P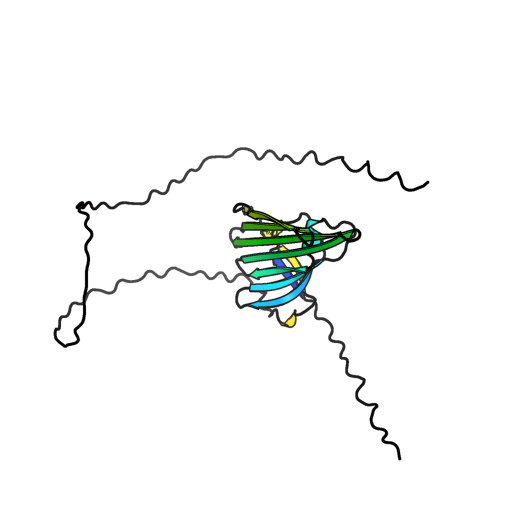rotein AF-A0A507BNP6-F1 (afdb_monomer_lite)

Structure (mmCIF, N/CA/C/O backbone):
data_AF-A0A507BNP6-F1
#
_entry.id   AF-A0A507BNP6-F1
#
loop_
_atom_site.group_PDB
_atom_site.id
_atom_site.type_symbol
_atom_site.label_atom_id
_atom_site.label_alt_id
_atom_site.label_comp_id
_atom_site.label_asym_id
_atom_site.label_entity_id
_atom_site.label_seq_id
_atom_site.pdbx_PDB_ins_code
_atom_site.Cartn_x
_atom_site.Cartn_y
_atom_site.Cartn_z
_atom_site.occupancy
_atom_site.B_iso_or_equiv
_atom_site.auth_seq_id
_atom_site.auth_comp_id
_atom_site.auth_asym_id
_atom_site.auth_atom_id
_atom_site.pdbx_PDB_model_num
ATOM 1 N N . MET A 1 1 ? 4.309 -62.901 -8.383 1.00 45.06 1 MET A N 1
ATOM 2 C CA . MET A 1 1 ? 3.545 -62.233 -7.307 1.00 45.06 1 MET A CA 1
ATOM 3 C C . MET A 1 1 ? 3.923 -60.763 -7.317 1.00 45.06 1 MET A C 1
ATOM 5 O O . MET A 1 1 ? 5.087 -60.466 -7.098 1.00 45.06 1 MET A O 1
ATOM 9 N N . THR A 1 2 ? 2.994 -59.866 -7.640 1.00 45.34 2 THR A N 1
ATOM 10 C CA . THR A 1 2 ? 3.239 -58.416 -7.754 1.00 45.34 2 THR A CA 1
ATOM 11 C C . THR A 1 2 ? 2.311 -57.663 -6.792 1.00 45.34 2 THR A C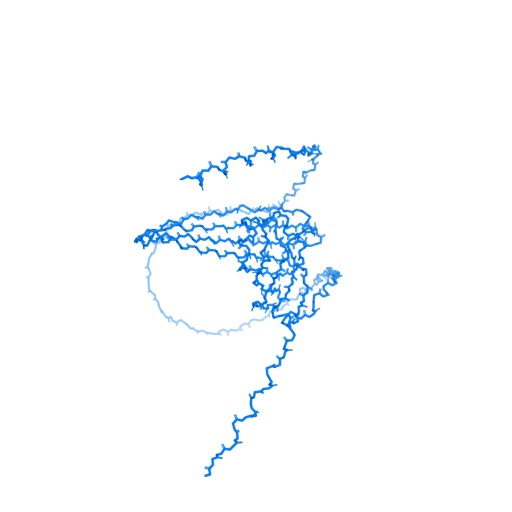 1
ATOM 13 O O . THR A 1 2 ? 1.102 -57.904 -6.824 1.00 45.34 2 THR A O 1
ATOM 16 N N . PRO A 1 3 ? 2.833 -56.795 -5.901 1.00 53.72 3 PRO A N 1
ATOM 17 C CA . PRO A 1 3 ? 2.020 -56.131 -4.885 1.00 53.72 3 PRO A CA 1
ATOM 18 C C . PRO A 1 3 ? 1.138 -55.039 -5.506 1.00 53.72 3 PRO A C 1
ATOM 20 O O . PRO A 1 3 ? 1.605 -54.149 -6.212 1.00 53.72 3 PRO A O 1
ATOM 23 N N . ARG A 1 4 ? -0.166 -55.117 -5.233 1.00 51.81 4 ARG A N 1
ATOM 24 C CA . ARG A 1 4 ? -1.236 -54.380 -5.929 1.00 51.81 4 ARG A CA 1
ATOM 25 C C . ARG A 1 4 ? -1.805 -53.243 -5.063 1.00 51.81 4 ARG A C 1
ATOM 27 O O . ARG A 1 4 ? -3.016 -53.122 -4.929 1.00 51.81 4 ARG A O 1
ATOM 34 N N . TRP A 1 5 ? -0.930 -52.476 -4.406 1.00 53.78 5 TRP A N 1
ATOM 35 C CA . TRP A 1 5 ? -1.274 -51.601 -3.262 1.00 53.78 5 TRP A CA 1
ATOM 36 C C . TRP A 1 5 ? -0.996 -50.095 -3.459 1.00 53.78 5 TRP A C 1
ATOM 38 O O . TRP A 1 5 ? -1.137 -49.313 -2.527 1.00 53.78 5 TRP A O 1
ATOM 48 N N . LEU A 1 6 ? -0.641 -49.659 -4.671 1.00 52.62 6 LEU A N 1
ATOM 49 C CA . LEU A 1 6 ? -0.167 -48.293 -4.960 1.00 52.62 6 LEU A CA 1
ATOM 50 C C . LEU A 1 6 ? -1.229 -47.363 -5.597 1.00 52.62 6 LEU A C 1
ATOM 52 O O . LEU A 1 6 ? -0.891 -46.471 -6.366 1.00 52.62 6 LEU A O 1
ATOM 56 N N . LEU A 1 7 ? -2.521 -47.578 -5.305 1.00 54.28 7 LEU A N 1
ATOM 57 C CA . LEU A 1 7 ? -3.650 -46.916 -5.994 1.00 54.28 7 LEU A CA 1
ATOM 58 C C . LEU A 1 7 ? -4.657 -46.182 -5.082 1.00 54.28 7 LEU A C 1
ATOM 60 O O . LEU A 1 7 ? -5.740 -45.830 -5.536 1.00 54.28 7 LEU A O 1
ATOM 64 N N . LEU A 1 8 ? -4.323 -45.938 -3.810 1.00 53.09 8 LEU A N 1
ATOM 65 C CA . LEU A 1 8 ? -5.267 -45.399 -2.810 1.00 53.09 8 LEU A CA 1
ATOM 66 C C . LEU A 1 8 ? -4.801 -44.109 -2.103 1.00 53.09 8 LEU A C 1
ATOM 68 O O . LEU A 1 8 ? -5.273 -43.797 -1.016 1.00 53.09 8 LEU A O 1
ATOM 72 N N . LEU A 1 9 ? -3.907 -43.336 -2.736 1.00 53.75 9 LEU A N 1
ATOM 73 C CA . LEU A 1 9 ? -3.433 -42.031 -2.235 1.00 53.75 9 LEU A CA 1
ATOM 74 C C . LEU A 1 9 ? -3.677 -40.849 -3.202 1.00 53.75 9 LEU A C 1
ATOM 76 O O . LEU A 1 9 ? -3.035 -39.808 -3.092 1.00 53.75 9 LEU A O 1
ATOM 80 N N . ALA A 1 10 ? -4.618 -40.987 -4.139 1.00 57.34 10 ALA A N 1
ATOM 81 C CA . ALA A 1 10 ? -5.016 -39.934 -5.076 1.00 57.34 10 ALA A CA 1
ATOM 82 C C . ALA A 1 10 ? -6.531 -39.682 -4.969 1.00 57.34 10 ALA A C 1
ATOM 84 O O . ALA A 1 10 ? -7.323 -40.377 -5.597 1.00 57.34 10 ALA A O 1
ATOM 85 N N . GLY A 1 11 ? -6.941 -38.717 -4.137 1.00 54.50 11 GLY A N 1
ATOM 86 C CA . GLY A 1 11 ? -8.372 -38.431 -3.933 1.00 54.50 11 GLY A CA 1
ATOM 87 C C . GLY A 1 11 ? -8.746 -37.378 -2.884 1.00 54.50 11 GLY A C 1
ATOM 88 O O . GLY A 1 11 ? -9.920 -37.056 -2.763 1.00 54.50 11 GLY A O 1
ATOM 89 N N . LEU A 1 12 ? -7.781 -36.821 -2.143 1.00 51.94 12 LEU A N 1
ATOM 90 C CA . LEU A 1 12 ? -8.013 -35.791 -1.116 1.00 51.94 12 LEU A CA 1
ATOM 91 C C . LEU A 1 12 ? -7.174 -34.525 -1.353 1.00 51.94 12 LEU A C 1
ATOM 93 O O . LEU A 1 12 ? -6.718 -33.867 -0.422 1.00 51.94 12 LEU A O 1
ATOM 97 N N . ALA A 1 13 ? -7.049 -34.130 -2.624 1.00 54.12 13 ALA A N 1
ATOM 98 C CA . ALA A 1 13 ? -6.878 -32.720 -2.964 1.00 54.12 13 ALA A CA 1
ATOM 99 C C . ALA A 1 13 ? -8.217 -32.017 -2.690 1.00 54.12 13 ALA A C 1
ATOM 101 O O . ALA A 1 13 ? -9.033 -31.820 -3.589 1.00 54.12 13 ALA A O 1
ATOM 102 N N . GLY A 1 14 ? -8.485 -31.744 -1.410 1.00 51.16 14 GLY A N 1
ATOM 103 C CA . GLY A 1 14 ? -9.692 -31.048 -0.995 1.00 51.16 14 GLY A CA 1
ATOM 104 C C . GLY A 1 14 ? -9.766 -29.698 -1.696 1.00 51.16 14 GLY A C 1
ATOM 105 O O . GLY A 1 14 ? -8.816 -28.918 -1.638 1.00 51.16 14 GLY A O 1
ATOM 106 N N . LEU A 1 15 ? -10.901 -29.425 -2.342 1.00 53.00 15 LEU A N 1
ATOM 107 C CA . LEU A 1 15 ? -11.260 -28.092 -2.810 1.00 53.00 15 LEU A CA 1
ATOM 108 C C . LEU A 1 15 ? -11.434 -27.195 -1.581 1.00 53.00 15 LEU A C 1
ATOM 110 O O . LEU A 1 15 ? -12.542 -27.005 -1.081 1.00 53.00 15 LEU A O 1
ATOM 114 N N . ALA A 1 16 ? -10.319 -26.664 -1.083 1.00 60.34 16 ALA A N 1
ATOM 115 C CA . ALA A 1 16 ? -10.318 -25.521 -0.197 1.00 60.34 16 ALA A CA 1
ATOM 116 C C . ALA A 1 16 ? -10.921 -24.363 -0.995 1.00 60.34 16 ALA A C 1
ATOM 118 O O . ALA A 1 16 ? -10.232 -23.699 -1.769 1.00 60.34 16 ALA A O 1
ATOM 119 N N . LEU A 1 17 ? -12.237 -24.182 -0.856 1.00 64.44 17 LEU A N 1
ATOM 120 C CA . LEU A 1 17 ? -12.937 -22.998 -1.327 1.00 64.44 17 LEU A CA 1
ATOM 121 C C . LEU A 1 17 ? -12.205 -21.806 -0.719 1.00 64.44 17 LEU A C 1
ATOM 123 O O . LEU A 1 17 ? -12.264 -21.611 0.496 1.00 64.44 17 LEU A O 1
ATOM 127 N N . ALA A 1 18 ? -11.467 -21.068 -1.550 1.00 68.06 18 ALA A N 1
ATOM 128 C CA . ALA A 1 18 ? -10.733 -19.894 -1.113 1.00 68.06 18 ALA A CA 1
ATOM 129 C C . ALA A 1 18 ? -11.750 -18.917 -0.521 1.00 68.06 18 ALA A C 1
ATOM 131 O O . ALA A 1 18 ? -12.568 -18.350 -1.247 1.00 68.06 18 ALA A O 1
ATOM 132 N N . GLN A 1 19 ? -11.756 -18.798 0.808 1.00 81.19 19 GLN A N 1
ATOM 133 C CA . GLN A 1 19 ? -12.704 -17.948 1.511 1.00 81.19 19 GLN A CA 1
ATOM 134 C C . GLN A 1 19 ? -12.338 -16.501 1.214 1.00 81.19 19 GLN A C 1
ATOM 136 O O . GLN A 1 19 ? -11.410 -15.948 1.803 1.00 81.19 19 GLN A O 1
ATOM 141 N N . THR A 1 20 ? -13.053 -15.898 0.270 1.00 89.69 20 THR A N 1
ATOM 142 C CA . THR A 1 20 ? -12.914 -14.480 -0.021 1.00 89.69 20 THR A CA 1
ATOM 143 C C . THR A 1 20 ? -13.638 -13.673 1.050 1.00 89.69 20 THR A C 1
ATOM 145 O O . THR A 1 20 ? -14.789 -13.947 1.392 1.00 89.69 20 THR A O 1
ATOM 148 N N . LYS A 1 21 ? -12.958 -12.666 1.600 1.00 93.56 21 LYS A N 1
ATOM 149 C CA . LYS A 1 21 ? -13.513 -11.759 2.614 1.00 93.56 21 LYS A CA 1
ATOM 150 C C . LYS A 1 21 ? -13.314 -10.328 2.143 1.00 93.56 21 LYS A C 1
ATOM 152 O O . LYS A 1 21 ? -12.182 -9.906 1.923 1.00 93.56 21 LYS A O 1
ATOM 157 N N . VAL A 1 22 ? -14.400 -9.577 1.982 1.00 94.62 22 VAL A N 1
ATOM 158 C CA . VAL A 1 22 ? -14.307 -8.142 1.689 1.00 94.62 22 VAL A CA 1
ATOM 159 C C . VAL A 1 22 ? -14.057 -7.400 2.999 1.00 94.62 22 VAL A C 1
ATOM 161 O O . VAL A 1 22 ? -14.781 -7.597 3.973 1.00 94.62 22 VAL A O 1
ATOM 164 N N . VAL A 1 23 ? -13.021 -6.566 3.026 1.00 94.38 23 VAL A N 1
ATOM 165 C CA . VAL A 1 23 ? -12.644 -5.733 4.174 1.00 94.38 23 VAL A CA 1
ATOM 166 C C . VAL A 1 23 ? -12.518 -4.292 3.694 1.00 94.38 23 VAL A C 1
ATOM 168 O O . VAL A 1 23 ? -11.953 -4.037 2.635 1.00 94.38 23 VAL A O 1
ATOM 171 N N . THR A 1 24 ? -13.029 -3.336 4.464 1.00 94.88 24 THR A N 1
ATOM 172 C CA . THR A 1 24 ? -12.851 -1.909 4.167 1.00 94.88 24 THR A CA 1
ATOM 173 C C . THR A 1 24 ? -11.603 -1.399 4.876 1.00 94.88 24 THR A C 1
ATOM 175 O O . THR A 1 24 ? -11.540 -1.421 6.105 1.00 94.88 24 THR A O 1
ATOM 178 N N . VAL A 1 25 ? -10.632 -0.907 4.111 1.00 94.94 25 VAL A N 1
ATOM 179 C CA . VAL A 1 25 ? -9.392 -0.302 4.623 1.00 94.94 25 VAL A CA 1
ATOM 180 C C . VAL A 1 25 ? -9.318 1.169 4.221 1.00 94.94 25 VAL A C 1
ATOM 182 O O . VAL A 1 25 ? -9.976 1.594 3.272 1.00 94.94 25 VAL A O 1
ATOM 185 N N . LEU A 1 26 ? -8.527 1.965 4.941 1.00 94.25 26 LEU A N 1
ATOM 186 C CA . LEU A 1 26 ? -8.191 3.323 4.511 1.00 94.25 26 LEU A CA 1
ATOM 187 C C . LEU A 1 26 ? -6.974 3.258 3.585 1.00 94.25 26 LEU A C 1
ATOM 189 O O . LEU A 1 26 ? -5.936 2.733 3.982 1.00 94.25 26 LEU A O 1
ATOM 193 N N . VAL A 1 27 ? -7.092 3.814 2.381 1.00 93.31 27 VAL A N 1
ATOM 194 C CA . VAL A 1 27 ? -5.997 3.943 1.412 1.00 93.31 27 VAL A CA 1
ATOM 195 C C . VAL A 1 27 ? -5.787 5.435 1.128 1.00 93.31 27 VAL A C 1
ATOM 197 O O . VAL A 1 27 ? -6.719 6.080 0.648 1.00 93.31 27 VAL A O 1
ATOM 200 N N . PRO A 1 28 ? -4.614 6.021 1.439 1.00 91.00 28 PRO A N 1
ATOM 201 C CA . PRO A 1 28 ? -4.348 7.436 1.192 1.00 91.00 28 PRO A CA 1
ATOM 202 C C . PRO A 1 28 ? -4.517 7.798 -0.295 1.00 91.00 28 PRO A C 1
ATOM 204 O O . PRO A 1 28 ? -4.362 6.926 -1.153 1.00 91.00 28 PRO A O 1
ATOM 207 N N . PRO A 1 29 ? -4.793 9.072 -0.628 1.00 86.44 29 PRO A N 1
ATOM 208 C CA . PRO A 1 29 ? -5.136 9.527 -1.971 1.00 86.44 29 PRO A CA 1
ATOM 209 C C . PRO A 1 29 ? -3.862 9.702 -2.805 1.00 86.44 29 PRO A C 1
ATOM 211 O O . PRO A 1 29 ? -3.464 10.806 -3.161 1.00 86.44 29 PRO A O 1
ATOM 214 N N . ILE A 1 30 ? -3.184 8.584 -3.047 1.00 82.75 30 ILE A N 1
ATOM 215 C CA . ILE A 1 30 ? -1.979 8.491 -3.873 1.00 82.75 30 ILE A CA 1
ATOM 216 C C . ILE A 1 30 ? -2.319 8.385 -5.362 1.00 82.75 30 ILE A C 1
ATOM 218 O O . ILE A 1 30 ? -1.504 8.768 -6.193 1.00 82.75 30 ILE A O 1
ATOM 222 N N . ALA A 1 31 ? -3.523 7.909 -5.688 1.00 80.25 31 ALA A N 1
ATOM 223 C CA . ALA A 1 31 ? -4.071 7.875 -7.035 1.00 80.25 31 ALA A CA 1
ATOM 224 C C . ALA A 1 31 ? -5.547 8.282 -7.036 1.00 80.25 31 ALA A C 1
ATOM 226 O O . ALA A 1 31 ? -6.310 7.895 -6.144 1.00 80.25 31 ALA A O 1
ATOM 227 N N . ASP A 1 32 ? -5.952 8.996 -8.082 1.00 79.31 32 ASP A N 1
ATOM 228 C CA . ASP A 1 32 ? -7.358 9.239 -8.382 1.00 79.31 32 ASP A CA 1
ATOM 229 C C . ASP A 1 32 ? -8.067 7.928 -8.773 1.00 79.31 32 ASP A C 1
ATOM 231 O O . ASP A 1 32 ? -7.460 7.000 -9.311 1.00 79.31 32 ASP A O 1
ATOM 235 N N . ASN A 1 33 ? -9.376 7.852 -8.514 1.00 83.31 33 ASN A N 1
ATOM 236 C CA . ASN A 1 33 ? -10.258 6.741 -8.915 1.00 83.31 33 ASN A CA 1
ATOM 237 C C . ASN A 1 33 ? -9.897 5.351 -8.344 1.00 83.31 33 ASN A C 1
ATOM 239 O O . ASN A 1 33 ? -10.385 4.330 -8.831 1.00 83.31 33 ASN A O 1
ATOM 243 N N . ILE A 1 34 ? -9.101 5.281 -7.270 1.00 85.44 34 ILE A N 1
ATOM 244 C CA . ILE A 1 34 ? -8.748 4.013 -6.604 1.00 85.44 34 ILE A CA 1
ATOM 245 C C . ILE A 1 34 ? -9.975 3.214 -6.124 1.00 85.44 34 ILE A C 1
ATOM 247 O O . ILE A 1 34 ? -9.957 1.987 -6.132 1.00 85.44 34 ILE A O 1
ATOM 251 N N . SER A 1 35 ? -11.067 3.902 -5.780 1.00 85.00 35 SER A N 1
ATOM 252 C CA . SER A 1 35 ? -12.358 3.319 -5.392 1.00 85.00 35 SER A CA 1
ATOM 253 C C . SER A 1 35 ? -13.115 2.624 -6.530 1.00 85.00 35 SER A C 1
ATOM 255 O O . SER A 1 35 ? -14.058 1.886 -6.259 1.00 85.00 35 SER A O 1
ATOM 257 N N . GLU A 1 36 ? -12.749 2.876 -7.790 1.00 87.75 36 GLU A N 1
ATOM 258 C CA . GLU A 1 36 ? -13.377 2.257 -8.967 1.00 87.75 36 GLU A CA 1
ATOM 259 C C . GLU A 1 36 ? -12.689 0.946 -9.378 1.00 87.75 36 GLU A C 1
ATOM 261 O O . GLU A 1 36 ? -13.245 0.167 -10.154 1.00 87.75 36 GLU A O 1
ATOM 266 N N . GLN A 1 37 ? -11.481 0.684 -8.868 1.00 89.62 37 GLN A N 1
ATOM 267 C CA . GLN A 1 37 ? -10.719 -0.520 -9.189 1.00 89.62 37 GLN A CA 1
ATOM 268 C C . GLN A 1 37 ? -11.043 -1.666 -8.227 1.00 89.62 37 GLN A C 1
ATOM 270 O O . GLN A 1 37 ? -11.213 -1.475 -7.024 1.00 89.62 37 GLN A O 1
ATOM 275 N N . GLN A 1 38 ? -11.050 -2.895 -8.748 1.00 91.81 38 GLN A N 1
ATOM 276 C CA . GLN A 1 38 ? -11.061 -4.087 -7.902 1.00 91.81 38 GLN A CA 1
ATOM 277 C C . GLN A 1 38 ? -9.654 -4.338 -7.355 1.00 91.81 38 GLN A C 1
ATOM 279 O O . GLN A 1 38 ? -8.751 -4.755 -8.087 1.00 91.81 38 GLN A O 1
ATOM 284 N N . ILE A 1 39 ? -9.491 -4.081 -6.058 1.00 94.44 39 ILE A N 1
ATOM 285 C CA . ILE A 1 39 ? -8.273 -4.379 -5.309 1.00 94.44 39 ILE A CA 1
ATOM 286 C C . ILE A 1 39 ? -8.454 -5.722 -4.601 1.00 94.44 39 ILE A C 1
ATOM 288 O O . ILE A 1 39 ? -9.371 -5.911 -3.794 1.00 94.44 39 ILE A O 1
ATOM 292 N N . PHE A 1 40 ? -7.553 -6.648 -4.892 1.00 95.69 40 PHE A N 1
ATOM 293 C CA . PHE A 1 40 ? -7.382 -7.896 -4.168 1.00 95.69 40 PHE A CA 1
ATOM 294 C C . PHE A 1 40 ? -6.276 -7.741 -3.122 1.00 95.69 40 PHE A C 1
ATOM 296 O O . PHE A 1 40 ? -5.411 -6.872 -3.220 1.00 95.69 40 PHE A O 1
ATOM 303 N N . ALA A 1 41 ? -6.302 -8.584 -2.097 1.00 96.94 41 ALA A N 1
ATOM 304 C CA . ALA A 1 41 ? -5.276 -8.589 -1.067 1.00 96.94 41 ALA A CA 1
ATOM 305 C C . ALA A 1 41 ? -4.986 -10.002 -0.562 1.00 96.94 41 ALA A C 1
ATOM 307 O O . ALA A 1 41 ? -5.874 -10.850 -0.474 1.00 96.94 41 ALA A O 1
ATOM 308 N N . SER A 1 42 ? -3.746 -10.230 -0.149 1.00 96.62 42 SER A N 1
ATOM 309 C CA . SER A 1 42 ? -3.347 -11.397 0.638 1.00 96.62 42 SER A CA 1
ATOM 310 C C . SER A 1 42 ? -2.803 -10.942 1.989 1.00 96.62 42 SER A C 1
ATOM 312 O O . SER A 1 42 ? -2.125 -9.921 2.078 1.00 96.62 42 SER A O 1
ATOM 314 N N . VAL A 1 43 ? -3.130 -11.661 3.061 1.00 96.75 43 VAL A N 1
ATOM 315 C CA . VAL A 1 43 ? -2.716 -11.292 4.424 1.00 96.75 43 VAL A CA 1
ATOM 316 C C . VAL A 1 43 ? -1.333 -11.868 4.697 1.00 96.75 43 VAL A C 1
ATOM 318 O O . VAL A 1 43 ? -1.187 -13.060 4.984 1.00 96.75 43 VAL A O 1
ATOM 321 N N . ALA A 1 44 ? -0.314 -11.014 4.623 1.00 96.56 44 ALA A N 1
ATOM 322 C CA . ALA A 1 44 ? 1.061 -11.389 4.925 1.00 96.56 44 ALA A CA 1
ATOM 323 C C . ALA A 1 44 ? 1.252 -11.605 6.432 1.00 96.56 44 ALA A C 1
ATOM 325 O O . ALA A 1 44 ? 1.788 -12.632 6.861 1.00 96.56 44 ALA A O 1
ATOM 326 N N . ASN A 1 45 ? 0.773 -10.660 7.248 1.00 96.12 45 ASN A N 1
ATOM 327 C CA . ASN A 1 45 ? 1.007 -10.659 8.688 1.00 96.12 45 ASN A CA 1
ATOM 328 C C . ASN A 1 45 ? -0.161 -10.034 9.468 1.00 96.12 45 ASN A C 1
ATOM 330 O O . ASN A 1 45 ? -0.873 -9.171 8.960 1.00 96.12 45 ASN A O 1
ATOM 334 N N . VAL A 1 46 ? -0.333 -10.447 10.723 1.00 95.50 46 VAL A N 1
ATOM 335 C CA . VAL A 1 46 ? -1.345 -9.911 11.644 1.00 95.50 46 VAL A CA 1
ATOM 336 C C . VAL A 1 46 ? -0.651 -9.591 12.963 1.00 95.50 46 VAL A C 1
ATOM 338 O O . VAL A 1 46 ? -0.049 -10.464 13.586 1.00 95.50 46 VAL A O 1
ATOM 341 N N . LYS A 1 47 ? -0.705 -8.323 13.368 1.00 94.38 47 LYS A N 1
ATOM 342 C CA . LYS A 1 47 ? -0.170 -7.785 14.626 1.00 94.38 47 LYS A CA 1
ATOM 343 C C . LYS A 1 47 ? -1.362 -7.320 15.483 1.00 94.38 47 LYS A C 1
ATOM 345 O O . LYS A 1 47 ? -2.413 -7.036 14.910 1.00 94.38 47 LYS A O 1
ATOM 350 N N . PRO A 1 48 ? -1.225 -7.192 16.817 1.00 91.88 48 PRO A N 1
ATOM 351 C CA . PRO A 1 48 ? -2.336 -6.796 17.691 1.00 91.88 48 PRO A CA 1
ATOM 352 C C . PRO A 1 48 ? -3.048 -5.504 17.258 1.00 91.88 48 PRO A C 1
ATOM 354 O O . PRO A 1 48 ? -4.270 -5.439 17.301 1.00 91.88 48 PRO A O 1
ATOM 357 N N . ASP A 1 49 ? -2.283 -4.520 16.773 1.00 94.06 49 ASP A N 1
ATOM 358 C CA . ASP A 1 49 ? -2.789 -3.188 16.417 1.00 94.06 49 ASP A CA 1
ATOM 359 C C . ASP A 1 49 ? -2.806 -2.909 14.899 1.00 94.06 49 ASP A C 1
ATOM 361 O O . ASP A 1 49 ? -3.139 -1.798 14.484 1.00 94.06 49 ASP A O 1
ATOM 365 N N . ALA A 1 50 ? -2.406 -3.869 14.051 1.00 95.56 50 ALA A N 1
ATOM 366 C CA . ALA A 1 50 ? -2.339 -3.673 12.598 1.00 95.56 50 ALA A CA 1
ATOM 367 C C . ALA A 1 50 ? -2.324 -4.987 11.798 1.00 95.56 50 ALA A C 1
ATOM 369 O O . ALA A 1 50 ? -1.651 -5.948 12.164 1.00 95.56 50 ALA A O 1
ATOM 370 N N . THR A 1 51 ? -2.981 -5.002 10.639 1.00 96.69 51 THR A N 1
ATOM 371 C CA . THR A 1 51 ? -2.880 -6.089 9.647 1.00 96.69 51 THR A CA 1
ATOM 372 C C . THR A 1 51 ? -2.043 -5.642 8.454 1.00 96.69 51 THR A C 1
ATOM 374 O O . THR A 1 51 ? -2.154 -4.505 8.001 1.00 96.69 51 THR A O 1
ATOM 377 N N . GLU A 1 52 ? -1.201 -6.537 7.951 1.00 97.56 52 GLU A N 1
ATOM 378 C CA . GLU A 1 52 ? -0.292 -6.317 6.830 1.00 97.56 52 GLU A CA 1
ATOM 379 C C . GLU A 1 52 ? -0.782 -7.113 5.616 1.00 97.56 52 GLU A C 1
ATOM 381 O O . GLU A 1 52 ? -0.817 -8.348 5.626 1.00 97.56 52 GLU A O 1
ATOM 386 N N . TYR A 1 53 ? -1.184 -6.386 4.579 1.00 97.62 53 TYR A N 1
ATOM 387 C CA . TYR A 1 53 ? -1.735 -6.901 3.334 1.00 97.62 53 TYR A CA 1
ATOM 388 C C . TYR A 1 53 ? -0.730 -6.699 2.199 1.00 97.62 53 TYR A C 1
ATOM 390 O O . TYR A 1 53 ? -0.192 -5.606 2.060 1.00 97.62 53 TYR A O 1
ATOM 398 N N . VAL A 1 54 ? -0.530 -7.698 1.343 1.00 97.31 54 VAL A N 1
ATOM 399 C CA . VAL A 1 54 ? 0.079 -7.499 0.018 1.00 97.31 54 VAL A CA 1
ATOM 400 C C . VAL A 1 54 ? -1.055 -7.322 -0.981 1.00 97.31 54 VAL A C 1
ATOM 402 O O . VAL A 1 54 ? -1.915 -8.200 -1.103 1.00 97.31 54 VAL A O 1
ATOM 405 N N . LEU A 1 55 ? -1.076 -6.169 -1.643 1.00 96.19 55 LEU A N 1
ATOM 406 C CA . LEU A 1 55 ? -2.111 -5.773 -2.590 1.00 96.19 55 LEU A CA 1
ATOM 407 C C . LEU A 1 55 ? -1.855 -6.385 -3.971 1.00 96.19 55 LEU A C 1
ATOM 409 O O . LEU A 1 55 ? -0.718 -6.487 -4.422 1.00 96.19 55 LEU A O 1
ATOM 413 N N . ASP A 1 56 ? -2.927 -6.731 -4.670 1.00 95.00 56 ASP A N 1
ATOM 414 C CA . ASP A 1 56 ? -2.926 -7.049 -6.097 1.00 95.00 56 ASP A CA 1
ATOM 415 C C . ASP A 1 56 ? -4.094 -6.306 -6.756 1.00 95.00 56 ASP A C 1
ATOM 417 O O . ASP A 1 56 ? -5.129 -6.074 -6.131 1.00 95.00 56 ASP A O 1
ATOM 421 N N . ILE A 1 57 ? -3.933 -5.868 -8.000 1.00 92.00 57 ILE A N 1
ATOM 422 C CA . ILE A 1 57 ? -4.902 -4.993 -8.666 1.00 92.00 57 ILE A CA 1
ATOM 423 C C . ILE A 1 57 ? -5.317 -5.630 -9.981 1.00 92.00 57 ILE A C 1
ATOM 425 O O . ILE A 1 57 ? -4.483 -5.959 -10.828 1.00 92.00 57 ILE A O 1
ATOM 429 N N . ALA A 1 58 ? -6.632 -5.783 -10.159 1.00 89.19 58 ALA A N 1
ATOM 430 C CA . ALA A 1 58 ? -7.211 -6.333 -11.373 1.00 89.19 58 ALA A CA 1
ATOM 431 C C . ALA A 1 58 ? -6.686 -5.579 -12.604 1.00 89.19 58 ALA A C 1
ATOM 433 O O . ALA A 1 58 ? -6.885 -4.373 -12.724 1.00 89.19 58 ALA A O 1
ATOM 434 N N . LYS A 1 59 ? -6.036 -6.279 -13.542 1.00 79.50 59 LYS A N 1
ATOM 435 C CA . LYS A 1 59 ? -5.517 -5.665 -14.775 1.00 79.50 59 LYS A CA 1
ATOM 436 C C . LYS A 1 59 ? -6.665 -5.184 -15.667 1.00 79.50 59 LYS A C 1
ATOM 438 O O . LYS A 1 59 ? -7.160 -5.935 -16.505 1.00 79.50 59 LYS A O 1
ATOM 443 N N . THR A 1 60 ? -7.060 -3.925 -15.512 1.00 79.62 60 THR A N 1
ATOM 444 C CA . THR A 1 60 ? -7.933 -3.213 -16.451 1.00 79.62 60 THR A CA 1
ATOM 445 C C . THR A 1 60 ? -7.087 -2.456 -17.482 1.00 79.62 60 THR A C 1
ATOM 447 O O . THR A 1 60 ? -5.924 -2.128 -17.239 1.00 79.62 60 THR A O 1
ATOM 450 N N . ALA A 1 61 ? -7.648 -2.196 -18.666 1.00 71.25 61 ALA A N 1
ATOM 451 C CA . ALA A 1 61 ? -6.903 -1.598 -19.782 1.00 71.25 61 ALA A CA 1
ATOM 452 C C . ALA A 1 61 ? -6.469 -0.135 -19.544 1.00 71.25 61 ALA A C 1
ATOM 454 O O . ALA A 1 61 ? -5.566 0.341 -20.225 1.00 71.25 61 ALA A O 1
ATOM 455 N N . ASN A 1 62 ? -7.096 0.556 -18.583 1.00 78.50 62 ASN A N 1
ATOM 456 C CA . ASN A 1 62 ? -6.943 1.993 -18.329 1.00 78.50 62 ASN A CA 1
ATOM 457 C C . ASN A 1 62 ? -6.480 2.292 -16.889 1.00 78.50 62 ASN A C 1
ATOM 459 O O . ASN A 1 62 ? -6.885 3.291 -16.299 1.00 78.50 62 ASN A O 1
ATOM 463 N N . ILE A 1 63 ? -5.661 1.418 -16.299 1.00 80.00 63 ILE A N 1
ATOM 464 C CA . ILE A 1 63 ? -5.050 1.677 -14.990 1.00 80.00 63 ILE A CA 1
ATOM 465 C C . ILE A 1 63 ? -3.952 2.739 -15.111 1.00 80.00 63 ILE A C 1
ATOM 467 O O . ILE A 1 63 ? -3.050 2.634 -15.946 1.00 80.00 63 ILE A O 1
ATOM 471 N N . ASP A 1 64 ? -4.020 3.745 -14.237 1.00 84.50 64 ASP A N 1
ATOM 472 C CA . ASP A 1 64 ? -2.970 4.749 -14.090 1.00 84.50 64 ASP A CA 1
ATOM 473 C C . ASP A 1 64 ? -1.615 4.109 -13.712 1.00 84.50 64 ASP A C 1
ATOM 475 O O . ASP A 1 64 ? -1.547 3.052 -13.081 1.00 84.50 64 ASP A O 1
ATOM 479 N N . ASN A 1 65 ? -0.506 4.755 -14.081 1.00 84.69 65 ASN A N 1
ATOM 480 C CA . ASN A 1 65 ? 0.834 4.240 -13.801 1.00 84.69 65 ASN A CA 1
ATOM 481 C C . ASN A 1 65 ? 1.116 4.083 -12.297 1.00 84.69 65 ASN A C 1
ATOM 483 O O . ASN A 1 65 ? 1.835 3.158 -11.920 1.00 84.69 65 ASN A O 1
ATOM 487 N N . LEU A 1 66 ? 0.559 4.946 -11.445 1.00 82.69 66 LEU A N 1
ATOM 488 C CA . LEU A 1 66 ? 0.713 4.875 -9.995 1.00 82.69 66 LEU A CA 1
ATOM 489 C C . LEU A 1 66 ? -0.189 3.788 -9.397 1.00 82.69 66 LEU A C 1
ATOM 491 O O . LEU A 1 66 ? 0.275 3.017 -8.560 1.00 82.69 66 LEU A O 1
ATOM 495 N N . LEU A 1 67 ? -1.417 3.620 -9.904 1.00 86.38 67 LEU A N 1
ATOM 496 C CA . LEU A 1 67 ? -2.246 2.452 -9.569 1.00 86.38 67 LEU A CA 1
ATOM 497 C C . LEU A 1 67 ? -1.548 1.140 -9.949 1.00 86.38 67 LEU A C 1
ATOM 499 O O . LEU A 1 67 ? -1.516 0.218 -9.141 1.00 86.38 67 LEU A O 1
ATOM 503 N N . ARG A 1 68 ? -0.910 1.051 -11.126 1.00 88.88 68 ARG A N 1
ATOM 504 C CA . ARG A 1 68 ? -0.158 -0.154 -11.526 1.00 88.88 68 ARG A CA 1
ATOM 505 C C . ARG A 1 68 ? 0.966 -0.489 -10.543 1.00 88.88 68 ARG A C 1
ATOM 507 O O . ARG A 1 68 ? 1.210 -1.665 -10.293 1.00 88.88 68 ARG A O 1
ATOM 514 N N . ARG A 1 69 ? 1.623 0.527 -9.977 1.00 89.31 69 ARG A N 1
ATOM 515 C CA . ARG A 1 69 ? 2.695 0.371 -8.979 1.00 89.31 69 ARG A CA 1
ATOM 516 C C . ARG A 1 69 ? 2.212 -0.158 -7.632 1.00 89.31 69 ARG A C 1
ATOM 518 O O . ARG A 1 69 ? 3.030 -0.648 -6.869 1.00 89.31 69 ARG A O 1
ATOM 525 N N . LEU A 1 70 ? 0.916 -0.089 -7.333 1.00 91.75 70 LEU A N 1
ATOM 526 C CA . LEU A 1 70 ? 0.363 -0.659 -6.102 1.00 91.75 70 LEU A CA 1
ATOM 527 C C . LEU A 1 70 ? 0.144 -2.177 -6.176 1.00 91.75 70 LEU A C 1
ATOM 529 O O . LEU A 1 70 ? -0.055 -2.802 -5.137 1.00 91.75 70 LEU A O 1
ATOM 533 N N . ALA A 1 71 ? 0.219 -2.793 -7.360 1.00 92.75 71 ALA A N 1
ATOM 534 C CA . ALA A 1 71 ? 0.249 -4.248 -7.467 1.00 92.75 71 ALA A CA 1
ATOM 535 C C . ALA A 1 71 ? 1.581 -4.782 -6.904 1.00 92.75 71 ALA A C 1
ATOM 537 O O . ALA A 1 71 ? 2.655 -4.427 -7.385 1.00 92.75 71 ALA A O 1
ATOM 538 N N . GLY A 1 72 ? 1.504 -5.626 -5.875 1.00 94.12 72 GLY A N 1
ATOM 539 C CA . GLY A 1 72 ? 2.646 -6.095 -5.087 1.00 94.12 72 GLY A CA 1
ATOM 540 C C . GLY A 1 72 ? 3.029 -5.190 -3.908 1.00 94.12 72 GLY A C 1
ATOM 541 O O . GLY A 1 72 ? 3.930 -5.550 -3.157 1.00 94.12 72 GLY A O 1
ATOM 542 N N . ALA A 1 73 ? 2.362 -4.047 -3.708 1.00 96.06 73 ALA A N 1
ATOM 543 C CA . ALA A 1 73 ? 2.652 -3.154 -2.587 1.00 96.06 73 ALA A CA 1
ATOM 544 C C . ALA A 1 73 ? 2.144 -3.713 -1.249 1.00 96.06 73 ALA A C 1
ATOM 546 O O . ALA A 1 73 ? 1.088 -4.346 -1.176 1.00 96.06 73 ALA A O 1
ATOM 547 N N . THR A 1 74 ? 2.862 -3.406 -0.170 1.00 97.44 74 THR A N 1
ATOM 548 C CA . THR A 1 74 ? 2.501 -3.798 1.194 1.00 97.44 74 THR A CA 1
ATOM 549 C C . THR A 1 74 ? 1.745 -2.668 1.891 1.00 97.44 74 THR A C 1
ATOM 551 O O . THR A 1 74 ? 2.287 -1.587 2.120 1.00 97.44 74 THR A O 1
ATOM 554 N N . LEU A 1 75 ? 0.495 -2.926 2.270 1.00 97.12 75 LEU A N 1
ATOM 555 C CA . LEU A 1 75 ? -0.368 -2.052 3.061 1.00 97.12 75 LEU A CA 1
ATOM 556 C C . LEU A 1 75 ? -0.431 -2.563 4.508 1.00 97.12 75 LEU A C 1
ATOM 558 O O . LEU A 1 75 ? -1.056 -3.583 4.786 1.00 97.12 75 LEU A O 1
ATOM 562 N N . THR A 1 76 ? 0.159 -1.832 5.450 1.00 97.31 76 THR A N 1
ATOM 563 C CA . THR A 1 76 ? -0.086 -2.025 6.887 1.00 97.31 76 THR A CA 1
ATOM 564 C C . THR A 1 76 ? -1.219 -1.103 7.330 1.00 97.31 76 THR A C 1
ATOM 566 O O . THR A 1 76 ? -1.082 0.118 7.276 1.00 97.31 76 THR A O 1
ATOM 569 N N . TYR A 1 77 ? -2.332 -1.677 7.780 1.00 96.44 77 TYR A N 1
ATOM 570 C CA . TYR A 1 77 ? -3.537 -0.959 8.198 1.00 96.44 77 TYR A CA 1
ATOM 571 C C . TYR A 1 77 ? -3.869 -1.248 9.667 1.00 96.44 77 TYR A C 1
ATOM 573 O O . TYR A 1 77 ? -4.027 -2.409 10.050 1.00 96.44 77 TYR A O 1
ATOM 581 N N . GLY A 1 78 ? -3.992 -0.195 10.477 1.00 94.75 78 GLY A N 1
ATOM 582 C CA . GLY A 1 78 ? -4.394 -0.239 11.885 1.00 94.75 78 GLY A CA 1
ATOM 583 C C . GLY A 1 78 ? -5.429 0.847 12.230 1.00 94.75 78 GLY A C 1
ATOM 584 O O . GLY A 1 78 ? -5.770 1.668 11.377 1.00 94.75 78 GLY A O 1
ATOM 585 N N . PRO A 1 79 ? -5.943 0.900 13.475 1.00 92.81 79 PRO A N 1
A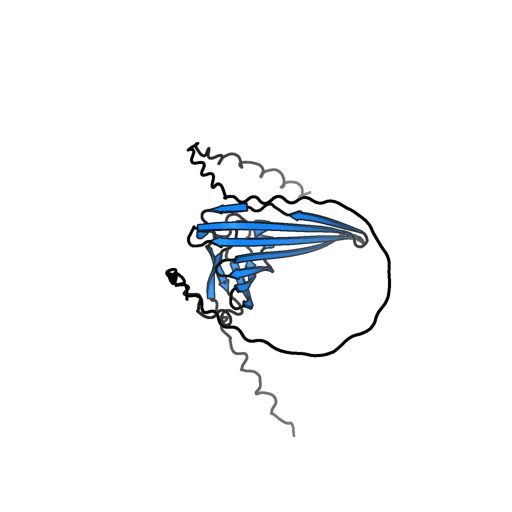TOM 586 C CA . PRO A 1 79 ? -7.046 1.796 13.850 1.00 92.81 79 PRO A CA 1
ATOM 587 C C . PRO A 1 79 ? -6.766 3.293 13.638 1.00 92.81 79 PRO A C 1
ATOM 589 O O . PRO A 1 79 ? -7.665 4.043 13.252 1.00 92.81 79 PRO A O 1
ATOM 592 N N . ALA A 1 80 ? -5.521 3.712 13.888 1.00 94.25 80 ALA A N 1
ATOM 593 C CA . ALA A 1 80 ? -5.061 5.102 13.821 1.00 94.25 80 ALA A CA 1
ATOM 594 C C . ALA A 1 80 ? -3.888 5.310 12.842 1.00 94.25 80 ALA A C 1
ATOM 596 O O . ALA A 1 80 ? -3.341 6.410 12.758 1.00 94.25 80 ALA A O 1
ATOM 597 N N . THR A 1 81 ? -3.475 4.270 12.110 1.00 95.75 81 THR A N 1
ATOM 598 C CA . THR A 1 81 ? -2.293 4.303 11.240 1.00 95.75 81 THR A CA 1
ATOM 599 C C . THR A 1 81 ? -2.522 3.568 9.927 1.00 95.75 81 THR A C 1
ATOM 601 O O . THR A 1 81 ? -3.146 2.509 9.873 1.00 95.75 81 THR A O 1
ATOM 604 N N . VAL A 1 82 ? -1.963 4.122 8.855 1.00 96.12 82 VAL A N 1
ATOM 605 C CA . VAL A 1 82 ? -1.876 3.471 7.547 1.00 96.12 82 VAL A CA 1
ATOM 606 C C . VAL A 1 82 ? -0.462 3.648 7.022 1.00 96.12 82 VAL A C 1
ATOM 608 O O . VAL A 1 82 ? 0.033 4.771 6.983 1.00 96.12 82 VAL A O 1
ATOM 611 N N . VAL A 1 83 ? 0.190 2.567 6.608 1.00 96.50 83 VAL A N 1
ATOM 612 C CA . VAL A 1 83 ? 1.496 2.622 5.944 1.00 96.50 83 VAL A CA 1
ATOM 613 C C . VAL A 1 83 ? 1.421 1.852 4.636 1.00 96.50 83 VAL A C 1
ATOM 615 O O . VAL A 1 83 ? 1.041 0.685 4.636 1.00 96.50 83 VAL A O 1
ATOM 618 N N . ILE A 1 84 ? 1.792 2.494 3.533 1.00 96.38 84 ILE A N 1
ATOM 619 C CA . ILE A 1 84 ? 1.966 1.855 2.228 1.00 96.38 84 ILE A CA 1
ATOM 620 C C . ILE A 1 84 ? 3.447 1.853 1.891 1.00 96.38 84 ILE A C 1
ATOM 622 O O . ILE A 1 84 ? 4.096 2.900 1.907 1.00 96.38 84 ILE A O 1
ATOM 626 N N . HIS A 1 85 ? 3.948 0.670 1.566 1.00 96.25 85 HIS A N 1
ATOM 627 C CA . HIS A 1 85 ? 5.291 0.433 1.077 1.00 96.25 85 HIS A CA 1
ATOM 628 C C . HIS A 1 85 ? 5.207 -0.161 -0.331 1.00 96.25 85 HIS A C 1
ATOM 630 O O . HIS A 1 85 ? 4.635 -1.232 -0.526 1.00 96.25 85 HIS A O 1
ATOM 636 N N . VAL A 1 86 ? 5.751 0.549 -1.314 1.00 94.94 86 VAL A N 1
ATOM 637 C CA . VAL A 1 86 ? 5.867 0.089 -2.700 1.00 94.94 86 VAL A CA 1
ATOM 638 C C . VAL A 1 86 ? 7.335 -0.141 -3.003 1.00 94.94 86 VAL A C 1
ATOM 640 O O . VAL A 1 86 ? 8.135 0.770 -2.792 1.00 94.94 86 VAL A O 1
ATOM 643 N N . GLU A 1 87 ? 7.666 -1.297 -3.569 1.00 93.69 87 GLU A N 1
ATOM 644 C CA . GLU A 1 87 ? 8.959 -1.554 -4.202 1.00 93.69 87 GLU A CA 1
ATOM 645 C C . GLU A 1 87 ? 8.725 -2.026 -5.640 1.00 93.69 87 GLU A C 1
ATOM 647 O O . GLU A 1 87 ? 8.166 -3.092 -5.881 1.00 93.69 87 GLU A O 1
ATOM 652 N N . GLU A 1 88 ? 9.153 -1.224 -6.614 1.00 93.00 88 GLU A N 1
ATOM 653 C CA . GLU A 1 88 ? 9.188 -1.596 -8.028 1.00 93.00 88 GLU A CA 1
ATOM 654 C C . GLU A 1 88 ? 10.656 -1.693 -8.454 1.00 93.00 88 GLU A C 1
ATOM 656 O O . GLU A 1 88 ? 11.428 -0.759 -8.246 1.00 93.00 88 GLU A O 1
ATOM 661 N N . SER A 1 89 ? 11.055 -2.802 -9.076 1.00 91.81 89 SER A N 1
ATOM 662 C CA . SER A 1 89 ? 12.381 -2.943 -9.681 1.00 91.81 89 SER A CA 1
ATOM 663 C C . SER A 1 89 ? 12.238 -3.416 -11.117 1.00 91.81 89 SER A C 1
ATOM 665 O O . SER A 1 89 ? 11.575 -4.414 -11.399 1.00 91.81 89 SER A O 1
ATOM 667 N N . THR A 1 90 ? 12.860 -2.683 -12.034 1.00 91.50 90 THR A N 1
ATOM 668 C CA . THR A 1 90 ? 12.867 -2.988 -13.463 1.00 91.50 90 THR A CA 1
ATOM 669 C C . THR A 1 90 ? 14.303 -3.106 -13.949 1.00 91.50 90 THR A C 1
ATOM 671 O O . THR A 1 90 ? 15.151 -2.267 -13.643 1.00 91.50 90 THR A O 1
ATOM 674 N N . ALA A 1 91 ? 14.579 -4.152 -14.724 1.00 90.12 91 ALA A N 1
ATOM 675 C CA . ALA A 1 91 ? 15.841 -4.335 -15.424 1.00 90.12 91 ALA A CA 1
ATOM 676 C C . ALA A 1 91 ? 15.566 -4.386 -16.930 1.00 90.12 91 ALA A C 1
ATOM 678 O O . ALA A 1 91 ? 14.712 -5.147 -17.384 1.00 90.12 91 ALA A O 1
ATOM 679 N N . GLN A 1 92 ? 16.290 -3.579 -17.701 1.00 90.12 92 GLN A N 1
ATOM 680 C CA . GLN A 1 92 ? 16.214 -3.551 -19.158 1.00 90.12 92 GLN A CA 1
ATOM 681 C C . GLN A 1 92 ? 17.603 -3.813 -19.739 1.00 90.12 92 GLN A C 1
ATOM 683 O O . GLN A 1 92 ? 18.523 -3.011 -19.570 1.00 90.12 92 GLN A O 1
ATOM 688 N N . THR A 1 93 ? 17.743 -4.924 -20.457 1.00 90.44 93 THR A N 1
ATOM 689 C CA . THR A 1 93 ? 18.973 -5.283 -21.169 1.00 90.44 93 THR A CA 1
ATOM 690 C C . THR A 1 93 ? 18.864 -4.850 -22.627 1.00 90.44 93 THR A C 1
ATOM 692 O O . THR A 1 93 ? 17.957 -5.279 -23.333 1.00 90.44 93 THR A O 1
ATOM 695 N N . ASN A 1 94 ? 19.790 -3.999 -23.071 1.00 89.12 94 ASN A N 1
ATOM 696 C CA . ASN A 1 94 ? 19.916 -3.531 -24.449 1.00 89.12 94 ASN A CA 1
ATOM 697 C C . ASN A 1 94 ? 21.331 -3.880 -24.943 1.00 89.12 94 ASN A C 1
ATOM 699 O O . ASN A 1 94 ? 22.291 -3.173 -24.631 1.00 89.12 94 ASN A O 1
ATOM 703 N N . GLY A 1 95 ? 21.465 -4.995 -25.670 1.00 91.81 95 GLY A N 1
ATOM 704 C CA . GLY A 1 95 ? 22.774 -5.585 -25.980 1.00 91.81 95 GLY A CA 1
ATOM 705 C C . GLY A 1 95 ? 23.514 -5.991 -24.701 1.00 91.81 95 GLY A C 1
ATOM 706 O O . GLY A 1 95 ? 22.891 -6.478 -23.760 1.00 91.81 95 GLY A O 1
ATOM 707 N N . ASP A 1 96 ? 24.817 -5.720 -24.632 1.00 91.44 96 ASP A N 1
ATOM 708 C CA . ASP A 1 96 ? 25.651 -6.028 -23.457 1.00 91.44 96 ASP A CA 1
ATOM 709 C C . ASP A 1 96 ? 25.406 -5.090 -22.253 1.00 91.44 96 ASP A C 1
ATOM 711 O O . ASP A 1 96 ? 25.984 -5.267 -21.182 1.00 91.44 96 ASP A O 1
ATOM 715 N N . SER A 1 97 ? 24.556 -4.066 -22.402 1.00 88.50 97 SER A N 1
ATOM 716 C CA . SER A 1 97 ? 24.243 -3.102 -21.341 1.00 88.50 97 SER A CA 1
ATOM 717 C C . SER A 1 97 ? 22.922 -3.415 -20.642 1.00 88.50 97 SER A C 1
ATOM 719 O O . SER A 1 97 ? 21.846 -3.216 -21.209 1.00 88.50 97 SER A O 1
ATOM 721 N N . THR A 1 98 ? 22.981 -3.797 -19.364 1.00 91.00 98 THR A N 1
ATOM 722 C CA . THR A 1 98 ? 21.800 -3.821 -18.483 1.00 91.00 98 THR A CA 1
ATOM 723 C C . THR A 1 98 ? 21.664 -2.497 -17.738 1.00 91.00 98 THR A C 1
ATOM 725 O O . THR A 1 98 ? 22.559 -2.103 -16.987 1.00 91.00 98 THR A O 1
ATOM 728 N N . ARG A 1 99 ? 20.523 -1.830 -17.926 1.00 90.19 99 ARG A N 1
ATOM 729 C CA . ARG A 1 99 ? 20.044 -0.738 -17.072 1.00 90.19 99 ARG A CA 1
ATOM 730 C C . ARG A 1 99 ? 19.131 -1.308 -15.998 1.00 90.19 99 ARG A C 1
ATOM 732 O O . ARG A 1 99 ? 18.351 -2.214 -16.285 1.00 90.19 99 ARG A O 1
ATOM 739 N N . PHE A 1 100 ? 19.175 -0.740 -14.803 1.00 91.50 100 PHE A N 1
ATOM 740 C CA . PHE A 1 100 ? 18.190 -1.007 -13.765 1.00 91.50 100 PHE A CA 1
ATOM 741 C C . PHE A 1 100 ? 17.605 0.299 -13.230 1.00 91.50 100 PHE A C 1
ATOM 743 O O . PHE A 1 100 ? 18.298 1.315 -13.132 1.00 91.50 100 PHE A O 1
ATOM 750 N N . ALA A 1 101 ? 16.323 0.258 -12.888 1.00 90.44 101 ALA A N 1
ATOM 751 C CA . ALA A 1 101 ? 15.633 1.314 -12.171 1.00 90.44 101 ALA A CA 1
ATOM 752 C C . ALA A 1 101 ? 14.812 0.679 -11.047 1.00 90.44 101 ALA A C 1
ATOM 754 O O . ALA A 1 101 ? 13.905 -0.114 -11.312 1.00 90.44 101 ALA A O 1
ATOM 755 N N . ALA A 1 102 ? 15.150 1.027 -9.807 1.00 91.88 102 ALA A N 1
ATOM 756 C CA . ALA A 1 102 ? 14.401 0.662 -8.615 1.00 91.88 102 ALA A CA 1
ATOM 757 C C . ALA A 1 102 ? 13.710 1.905 -8.042 1.00 91.88 102 ALA A C 1
ATOM 759 O O . ALA A 1 102 ? 14.295 2.989 -7.997 1.00 91.88 102 ALA A O 1
ATOM 760 N N . TYR A 1 103 ? 12.467 1.745 -7.609 1.00 91.56 103 TYR A N 1
ATOM 761 C CA . TYR A 1 103 ? 11.633 2.782 -7.025 1.00 91.56 103 TYR A CA 1
ATOM 762 C C . TYR A 1 103 ? 11.021 2.257 -5.729 1.00 91.56 103 TYR A C 1
ATOM 764 O O . TYR A 1 103 ? 10.281 1.276 -5.741 1.00 91.56 103 TYR A O 1
ATOM 772 N N . THR A 1 104 ? 11.308 2.943 -4.628 1.00 93.56 104 THR A N 1
ATOM 773 C CA . THR A 1 104 ? 10.694 2.697 -3.324 1.00 93.56 104 THR A CA 1
ATOM 774 C C . THR A 1 104 ? 9.810 3.886 -2.969 1.00 93.56 104 THR A C 1
ATOM 776 O O . THR A 1 104 ? 10.276 5.027 -3.016 1.00 93.56 104 THR A O 1
ATOM 779 N N . LEU A 1 105 ? 8.565 3.641 -2.563 1.00 93.62 105 LEU A N 1
ATOM 780 C CA . LEU A 1 105 ? 7.671 4.649 -1.987 1.00 93.62 105 LEU A CA 1
ATOM 781 C C . LEU A 1 105 ? 7.204 4.192 -0.608 1.00 93.62 105 LEU A C 1
ATOM 783 O O . LEU A 1 105 ? 6.638 3.115 -0.464 1.00 93.62 105 LEU A O 1
ATOM 787 N N . ASN A 1 106 ? 7.401 5.044 0.391 1.00 94.50 106 ASN A N 1
ATOM 788 C CA . ASN A 1 106 ? 6.847 4.906 1.728 1.00 94.50 106 ASN A CA 1
ATOM 789 C C . ASN A 1 106 ? 5.853 6.041 1.959 1.00 94.50 106 ASN A C 1
ATOM 791 O O . ASN A 1 106 ? 6.238 7.207 1.923 1.00 94.50 106 ASN A O 1
ATOM 795 N N . VAL A 1 107 ? 4.592 5.718 2.227 1.00 95.19 107 VAL A N 1
ATOM 796 C CA . VAL A 1 107 ? 3.589 6.686 2.688 1.00 95.19 107 VAL A CA 1
ATOM 797 C C . VAL A 1 107 ? 3.109 6.233 4.051 1.00 95.19 107 VAL A C 1
ATOM 799 O O . VAL A 1 107 ? 2.505 5.172 4.158 1.00 95.19 107 VAL A O 1
ATOM 802 N N . ALA A 1 108 ? 3.368 7.027 5.087 1.00 96.06 108 ALA A N 1
ATOM 803 C CA . ALA A 1 108 ? 2.888 6.772 6.440 1.00 96.06 108 ALA A CA 1
ATOM 804 C C . ALA A 1 108 ? 1.885 7.857 6.837 1.00 96.06 108 ALA A C 1
ATOM 806 O O . ALA A 1 108 ? 2.207 9.041 6.790 1.00 96.06 108 ALA A O 1
ATOM 807 N N . CYS A 1 109 ? 0.681 7.456 7.233 1.00 96.69 109 CYS A N 1
ATOM 808 C CA . CYS A 1 109 ? -0.401 8.336 7.651 1.00 96.69 109 CYS A CA 1
ATOM 809 C C . CYS A 1 109 ? -0.840 8.020 9.081 1.00 96.69 109 CYS A C 1
ATOM 811 O O . CYS A 1 109 ? -1.132 6.870 9.409 1.00 96.69 109 CYS A O 1
ATOM 813 N N . SER A 1 110 ? -0.958 9.060 9.902 1.00 96.44 110 SER A N 1
ATOM 814 C CA . SER A 1 110 ? -1.756 9.047 11.130 1.00 96.44 110 SER A CA 1
ATOM 815 C C . SER A 1 110 ? -3.180 9.486 10.788 1.00 96.44 110 SER A C 1
ATOM 817 O O . SER A 1 110 ? -3.351 10.455 10.043 1.00 96.44 110 SER A O 1
ATOM 819 N N . VAL A 1 111 ? -4.198 8.779 11.281 1.00 95.75 111 VAL A N 1
ATOM 820 C CA . VAL A 1 111 ? -5.610 9.050 10.969 1.00 95.75 111 VAL A CA 1
ATOM 821 C C . VAL A 1 111 ? -6.444 9.249 12.231 1.00 95.75 111 VAL A C 1
ATOM 823 O O . VAL A 1 111 ? -6.465 8.398 13.117 1.00 95.75 111 VAL A O 1
ATOM 826 N N . ASP A 1 112 ? -7.186 10.355 12.278 1.00 95.44 112 ASP A N 1
ATOM 827 C CA . ASP A 1 112 ? -8.244 10.584 13.257 1.00 95.44 112 ASP A CA 1
ATOM 828 C C . ASP A 1 112 ? -9.600 10.382 12.570 1.00 95.44 112 ASP A C 1
ATOM 830 O O . ASP A 1 112 ? -10.107 11.240 11.840 1.00 95.44 112 ASP A O 1
ATOM 834 N N . GLN A 1 113 ? -10.196 9.211 12.797 1.00 91.94 113 GLN A N 1
ATOM 835 C CA . GLN A 1 113 ? -11.496 8.858 12.223 1.00 91.94 113 GLN A CA 1
ATOM 836 C C . GLN A 1 113 ? -12.661 9.652 12.837 1.00 91.94 113 GLN A C 1
ATOM 838 O O . GLN A 1 113 ? -13.717 9.751 12.214 1.00 91.94 113 GLN A O 1
ATOM 843 N N . LYS A 1 114 ? -12.489 10.216 14.040 1.00 93.88 114 LYS A N 1
ATOM 844 C CA . LYS A 1 114 ? -13.519 10.976 14.760 1.00 93.88 114 LYS A CA 1
ATOM 845 C C . LYS A 1 114 ? -13.584 12.417 14.260 1.00 93.88 114 LYS A C 1
ATOM 847 O O . LYS A 1 114 ? -14.675 12.939 14.054 1.00 93.88 114 LYS A O 1
ATOM 852 N N . GLU A 1 115 ? -12.430 13.043 14.046 1.00 95.62 115 GLU A N 1
ATOM 853 C CA . GLU A 1 115 ? -12.320 14.381 13.451 1.00 95.62 115 GLU A CA 1
ATOM 854 C C . GLU A 1 115 ? -12.262 14.357 11.908 1.00 95.62 115 GLU A C 1
ATOM 856 O O . GLU A 1 115 ? -12.268 15.406 11.264 1.00 95.62 115 GLU A O 1
ATOM 861 N N . ASN A 1 116 ? -12.255 13.164 11.301 1.00 95.38 116 ASN A N 1
ATOM 862 C CA . ASN A 1 116 ? -12.246 12.931 9.854 1.00 95.38 116 ASN A CA 1
ATOM 863 C C . ASN A 1 116 ? -11.075 13.625 9.123 1.00 95.38 116 ASN A C 1
ATOM 865 O O . ASN A 1 116 ? -11.233 14.151 8.015 1.00 95.38 116 ASN A O 1
ATOM 869 N N . PHE A 1 117 ? -9.885 13.611 9.732 1.00 95.06 117 PHE A N 1
ATOM 870 C CA . PHE A 1 117 ? -8.652 14.120 9.129 1.00 95.06 117 PHE A CA 1
ATOM 871 C C . PHE A 1 117 ? -7.511 13.101 9.224 1.00 95.06 117 PHE A C 1
ATOM 873 O O . PHE A 1 117 ? -7.485 12.233 10.094 1.00 95.06 117 PHE A O 1
ATOM 880 N N . GLY A 1 118 ? -6.548 13.226 8.316 1.00 95.31 118 GLY A N 1
ATOM 881 C CA . GLY A 1 118 ? -5.341 12.411 8.287 1.00 95.31 118 GLY A CA 1
ATOM 882 C C . GLY A 1 118 ? -4.113 13.269 8.027 1.00 95.31 118 GLY A C 1
ATOM 883 O O . GLY A 1 118 ? -4.190 14.299 7.360 1.00 95.31 118 GLY A O 1
ATOM 884 N N . THR A 1 119 ? -2.978 12.838 8.554 1.00 96.12 119 THR A N 1
ATOM 885 C CA . THR A 1 119 ? -1.686 13.504 8.405 1.00 96.12 119 THR A CA 1
ATOM 886 C C . THR A 1 119 ? -0.697 12.497 7.846 1.00 96.12 119 THR A C 1
ATOM 888 O O . THR A 1 119 ? -0.397 11.517 8.526 1.00 96.12 119 THR A O 1
ATOM 891 N N . CYS A 1 120 ? -0.199 12.726 6.632 1.00 96.19 120 CYS A N 1
ATOM 892 C CA . CYS A 1 120 ? 0.671 11.792 5.924 1.00 96.19 120 CYS A CA 1
ATOM 893 C C . CYS A 1 120 ? 2.064 12.374 5.666 1.00 96.19 120 CYS A C 1
ATOM 895 O O . CYS A 1 120 ? 2.208 13.554 5.350 1.00 96.19 120 CYS A O 1
ATOM 897 N N . THR A 1 121 ? 3.082 11.520 5.736 1.00 95.62 121 THR A N 1
ATOM 898 C CA . THR A 1 121 ? 4.447 11.795 5.275 1.00 95.62 121 THR A CA 1
ATOM 899 C C . THR A 1 121 ? 4.818 10.805 4.180 1.00 95.62 121 THR A C 1
ATOM 901 O O . THR A 1 121 ? 4.736 9.591 4.387 1.00 95.62 121 THR A O 1
ATOM 904 N N . GLY A 1 122 ? 5.219 11.329 3.023 1.00 93.88 122 GLY A N 1
ATOM 905 C CA . GLY A 1 122 ? 5.699 10.548 1.887 1.00 93.88 122 GLY A CA 1
ATOM 906 C C . GLY A 1 122 ? 7.222 10.590 1.786 1.00 93.88 122 GLY A C 1
ATOM 907 O O . GLY A 1 122 ? 7.826 11.649 1.920 1.00 93.88 122 GLY A O 1
ATOM 908 N N . GLN A 1 123 ? 7.852 9.457 1.501 1.00 93.94 123 GLN A N 1
ATOM 909 C CA . GLN A 1 123 ? 9.259 9.375 1.127 1.00 93.94 123 GLN A CA 1
ATOM 910 C C . GLN A 1 123 ? 9.385 8.487 -0.105 1.00 93.94 123 GLN A C 1
ATOM 912 O O . GLN A 1 123 ? 8.979 7.327 -0.080 1.00 93.94 123 GLN A O 1
ATOM 917 N N . SER A 1 124 ? 9.984 9.014 -1.169 1.00 92.75 124 SER A N 1
ATOM 918 C CA . SER A 1 124 ? 10.312 8.245 -2.366 1.00 92.75 124 SER A CA 1
ATOM 919 C C . SER A 1 124 ? 11.820 8.199 -2.586 1.00 92.75 124 SER A C 1
ATOM 921 O O . SER A 1 124 ? 12.523 9.194 -2.403 1.00 92.75 124 SER A O 1
ATOM 923 N N . THR A 1 125 ? 12.322 7.039 -2.988 1.00 92.25 125 THR A N 1
ATOM 924 C CA . THR A 1 125 ? 13.716 6.840 -3.386 1.00 92.25 125 THR A CA 1
ATOM 925 C C . THR A 1 125 ? 13.726 6.173 -4.747 1.00 92.25 125 THR A C 1
ATOM 927 O O . THR A 1 125 ? 13.099 5.138 -4.940 1.00 92.25 125 THR A O 1
ATOM 930 N N . THR A 1 126 ? 14.439 6.772 -5.695 1.00 91.75 126 THR A N 1
ATOM 931 C CA . THR A 1 126 ? 14.665 6.208 -7.025 1.00 91.75 126 THR A CA 1
ATOM 932 C C . THR A 1 126 ? 16.153 5.936 -7.187 1.00 91.75 126 THR A C 1
ATOM 934 O O . THR A 1 126 ? 16.974 6.843 -7.044 1.00 91.75 126 THR A O 1
ATOM 937 N N . VAL A 1 127 ? 16.506 4.694 -7.499 1.00 90.75 127 VAL A N 1
ATOM 938 C CA . VAL A 1 127 ? 17.867 4.293 -7.862 1.00 90.75 127 VAL A CA 1
ATOM 939 C C . VAL A 1 127 ? 17.869 3.976 -9.349 1.00 90.75 127 VAL A C 1
ATOM 941 O O . VAL A 1 127 ? 17.112 3.116 -9.792 1.00 90.75 127 VAL A O 1
ATOM 944 N N . VAL A 1 128 ? 18.713 4.652 -10.124 1.00 90.12 128 VAL A N 1
ATOM 945 C CA . VAL A 1 128 ? 18.890 4.391 -11.560 1.00 90.12 128 VAL A CA 1
ATOM 946 C C . VAL A 1 128 ? 20.353 4.075 -11.815 1.00 90.12 128 VAL A C 1
ATOM 948 O O . VAL A 1 128 ? 21.236 4.808 -11.368 1.00 90.12 128 VAL A O 1
ATOM 951 N N . GLY A 1 129 ? 20.633 2.997 -12.542 1.00 87.94 129 GLY A N 1
ATOM 952 C CA . GLY A 1 129 ? 22.007 2.598 -12.803 1.00 87.94 129 GLY A CA 1
ATOM 953 C C . GLY A 1 129 ? 22.210 1.690 -14.006 1.00 87.94 129 GLY A C 1
ATOM 954 O O . GLY A 1 129 ? 21.278 1.216 -14.655 1.00 87.94 129 GLY A O 1
ATOM 955 N N . TYR A 1 130 ? 23.487 1.459 -14.270 1.00 86.69 130 TYR A N 1
ATOM 956 C CA . TYR A 1 130 ? 24.045 0.443 -15.154 1.00 86.69 130 TYR A CA 1
ATOM 957 C C . TYR A 1 130 ? 24.823 -0.555 -14.286 1.00 86.69 130 TYR A C 1
ATOM 959 O O . TYR A 1 130 ? 25.143 -0.236 -13.141 1.00 86.69 130 TYR A O 1
ATOM 967 N N . GLN A 1 131 ? 25.189 -1.728 -14.818 1.00 78.44 131 GLN A N 1
ATOM 968 C CA . GLN A 1 131 ? 25.932 -2.760 -14.063 1.00 78.44 131 GLN A CA 1
ATOM 969 C C . GLN A 1 131 ? 27.166 -2.240 -13.290 1.00 78.44 131 GLN A C 1
ATOM 971 O O . GLN A 1 131 ? 27.512 -2.806 -12.257 1.00 78.44 131 GLN A O 1
ATOM 976 N N . SER A 1 132 ? 27.819 -1.176 -13.769 1.00 79.88 132 SER A N 1
ATOM 977 C CA . SER A 1 132 ? 29.027 -0.583 -13.179 1.00 79.88 132 SER A CA 1
ATOM 978 C C . SER A 1 132 ? 28.826 0.748 -12.437 1.00 79.88 132 SER A C 1
ATOM 980 O O . SER A 1 132 ? 29.762 1.199 -11.778 1.00 79.88 132 SER A O 1
ATOM 982 N N . THR A 1 133 ? 27.651 1.389 -12.517 1.00 85.06 133 THR A N 1
ATOM 983 C CA . THR A 1 133 ? 27.440 2.735 -11.946 1.00 85.06 133 THR A CA 1
ATOM 984 C C . THR A 1 133 ? 25.983 2.959 -11.551 1.00 85.06 133 THR A C 1
ATOM 986 O O . THR A 1 133 ? 25.095 2.850 -12.395 1.00 85.06 133 THR A O 1
ATOM 989 N N . SER A 1 134 ? 25.731 3.351 -10.301 1.00 86.25 134 SER A N 1
ATOM 990 C CA . SER A 1 134 ? 24.400 3.697 -9.790 1.00 86.25 134 SER A CA 1
ATOM 991 C C . SER A 1 134 ? 24.330 5.146 -9.307 1.00 86.25 134 SER A C 1
ATOM 993 O O . SER A 1 134 ? 25.278 5.677 -8.731 1.00 86.25 134 SER A O 1
ATOM 995 N N . ALA A 1 135 ? 23.183 5.783 -9.531 1.00 88.00 135 ALA A N 1
ATOM 996 C CA . ALA A 1 135 ? 22.814 7.063 -8.946 1.00 88.00 135 ALA A CA 1
ATOM 997 C C . ALA A 1 135 ? 21.533 6.884 -8.122 1.00 88.00 135 ALA A C 1
ATOM 999 O O . ALA A 1 135 ? 20.560 6.293 -8.595 1.00 88.00 135 ALA A O 1
ATOM 1000 N N . THR A 1 136 ? 21.528 7.419 -6.903 1.00 90.94 136 THR A N 1
ATOM 1001 C CA . THR A 1 136 ? 20.373 7.390 -5.999 1.00 90.94 136 THR A CA 1
ATOM 1002 C C . THR A 1 136 ? 19.858 8.806 -5.800 1.00 90.94 136 THR A C 1
ATOM 1004 O O . THR A 1 136 ? 20.613 9.688 -5.394 1.00 90.94 136 THR A O 1
ATOM 1007 N N . ALA A 1 137 ? 18.569 9.012 -6.049 1.00 88.12 137 ALA A N 1
ATOM 1008 C CA . ALA A 1 137 ? 17.850 10.232 -5.720 1.00 88.12 137 ALA A CA 1
ATOM 1009 C C . ALA A 1 137 ? 16.760 9.908 -4.693 1.00 88.12 137 ALA A C 1
ATOM 1011 O O . ALA A 1 137 ? 15.931 9.027 -4.922 1.00 88.12 137 ALA A O 1
ATOM 1012 N N . SER A 1 138 ? 16.737 10.636 -3.580 1.00 88.50 138 SER A N 1
ATOM 1013 C CA . SER A 1 138 ? 15.694 10.517 -2.561 1.00 88.50 138 SER A CA 1
ATOM 1014 C C . SER A 1 138 ? 14.971 11.845 -2.397 1.00 88.50 138 SER A C 1
ATOM 1016 O O . SER A 1 138 ? 15.603 12.888 -2.239 1.00 88.50 138 SER A O 1
ATOM 1018 N N . VAL A 1 139 ? 13.643 11.791 -2.408 1.00 89.75 139 VAL A N 1
ATOM 1019 C 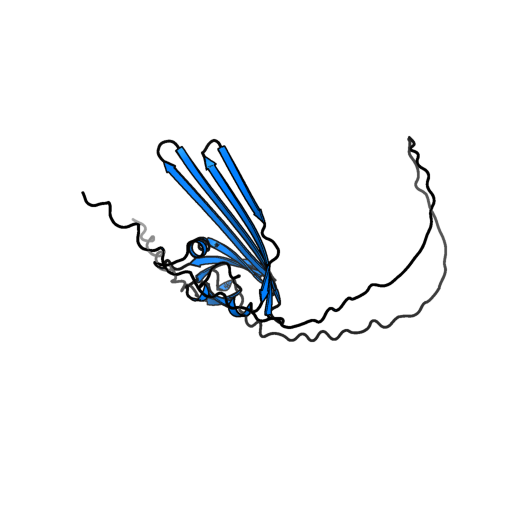CA . VAL A 1 139 ? 12.747 12.921 -2.167 1.00 89.75 139 VAL A CA 1
ATOM 1020 C C . VAL A 1 139 ? 11.881 12.562 -0.968 1.00 89.75 139 VAL A C 1
ATOM 1022 O O . VAL A 1 139 ? 11.045 11.660 -1.041 1.00 89.75 139 VAL A O 1
ATOM 1025 N N . SER A 1 140 ? 12.091 13.261 0.145 1.00 88.62 140 SER A N 1
ATOM 1026 C CA . SER A 1 140 ? 11.138 13.266 1.253 1.00 88.62 140 SER A CA 1
ATOM 1027 C C . SER A 1 140 ? 10.156 14.400 1.014 1.00 88.62 140 SER A C 1
ATOM 1029 O O . SER A 1 140 ? 10.577 15.548 0.872 1.00 88.62 140 SER A O 1
ATOM 1031 N N . ASP A 1 141 ? 8.869 14.085 0.975 1.00 84.06 141 ASP A N 1
ATOM 1032 C CA . ASP A 1 141 ? 7.825 15.096 0.950 1.00 84.06 141 ASP A CA 1
ATOM 1033 C C . ASP A 1 141 ? 7.550 15.606 2.372 1.00 84.06 141 ASP A C 1
ATOM 1035 O O . ASP A 1 141 ? 7.882 14.978 3.385 1.00 84.06 141 ASP A O 1
ATOM 1039 N N . THR A 1 142 ? 6.957 16.786 2.434 1.00 79.31 142 THR A N 1
ATOM 1040 C CA . THR A 1 142 ? 6.516 17.436 3.661 1.00 79.31 142 THR A CA 1
ATOM 1041 C C . THR A 1 142 ? 5.246 16.794 4.216 1.00 79.31 142 THR A C 1
ATOM 1043 O O . THR A 1 142 ? 4.513 16.079 3.536 1.00 79.31 142 THR A O 1
ATOM 1046 N N . LEU A 1 143 ? 4.995 17.041 5.500 1.00 86.88 143 LEU A N 1
ATOM 1047 C CA . LEU A 1 143 ? 3.836 16.530 6.221 1.00 86.88 143 LEU A CA 1
ATOM 1048 C C . LEU A 1 143 ? 2.545 17.169 5.676 1.00 86.88 143 LEU A C 1
ATOM 1050 O O . LEU A 1 143 ? 2.264 18.339 5.935 1.00 86.88 143 LEU A O 1
ATOM 1054 N N . GLN A 1 144 ? 1.765 16.394 4.922 1.00 91.25 144 GLN A N 1
ATOM 1055 C CA . GLN A 1 144 ? 0.508 16.829 4.311 1.00 91.25 144 GLN A CA 1
ATOM 1056 C C . GLN A 1 144 ? -0.676 16.506 5.225 1.00 91.25 144 GLN A C 1
ATOM 1058 O O . GLN A 1 144 ? -0.815 15.377 5.703 1.00 91.25 144 GLN A O 1
ATOM 1063 N N . ARG A 1 145 ? -1.559 17.489 5.453 1.00 93.00 145 ARG A N 1
ATOM 1064 C CA . ARG A 1 145 ? -2.797 17.311 6.227 1.00 93.00 145 ARG A CA 1
ATOM 1065 C C . ARG A 1 145 ? -4.007 17.285 5.302 1.00 93.00 145 ARG A C 1
ATOM 1067 O O .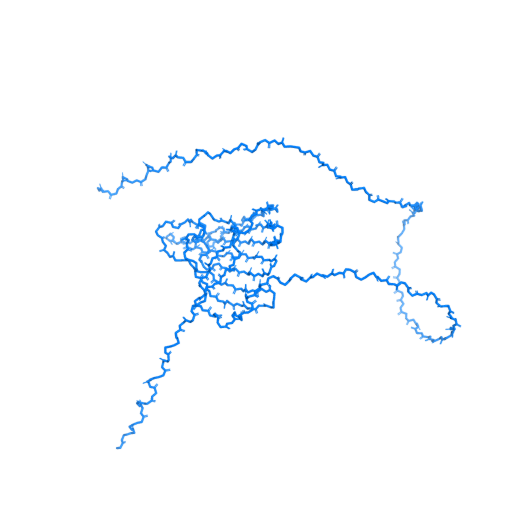 ARG A 1 145 ? -4.290 18.255 4.604 1.00 93.00 145 ARG A O 1
ATOM 1074 N N . TYR A 1 146 ? -4.757 16.196 5.372 1.00 93.06 146 TYR A N 1
ATOM 1075 C CA . TYR A 1 146 ? -5.943 15.935 4.573 1.00 93.06 146 TYR A CA 1
ATOM 1076 C C . TYR A 1 146 ? -7.199 15.918 5.443 1.00 93.06 146 TYR A C 1
ATOM 1078 O O . TYR A 1 146 ? -7.161 15.514 6.603 1.00 93.06 146 TYR A O 1
ATOM 1086 N N . TYR A 1 147 ? -8.325 16.309 4.854 1.00 94.44 147 TYR A N 1
ATOM 1087 C CA . TYR A 1 147 ? -9.650 16.291 5.475 1.00 94.44 147 TYR A CA 1
ATOM 1088 C C . TYR A 1 147 ? -10.588 15.423 4.636 1.00 94.44 147 TYR A C 1
ATOM 1090 O O . TYR A 1 147 ? -10.422 15.343 3.420 1.00 94.44 147 TYR A O 1
ATOM 1098 N N . GLY A 1 148 ? -11.588 14.808 5.267 1.00 93.75 148 GLY A N 1
ATOM 1099 C CA . GLY A 1 148 ? -12.532 13.932 4.575 1.00 93.75 148 GLY A CA 1
ATOM 1100 C C . GLY A 1 148 ? -11.981 12.529 4.316 1.00 93.75 148 GLY A C 1
ATOM 1101 O O . GLY A 1 148 ? -12.338 11.919 3.309 1.00 93.75 148 GLY A O 1
ATOM 1102 N N . ILE A 1 149 ? -11.142 11.998 5.216 1.00 94.56 149 ILE A N 1
ATOM 1103 C CA . ILE A 1 149 ? -10.560 10.644 5.105 1.00 94.56 149 ILE A CA 1
ATOM 1104 C C . ILE A 1 149 ? -11.612 9.524 5.036 1.00 94.56 149 ILE A C 1
ATOM 1106 O O . ILE A 1 149 ? -11.312 8.406 4.637 1.00 94.56 149 ILE A O 1
ATOM 1110 N N . SER A 1 150 ? -12.874 9.813 5.352 1.00 92.25 150 SER A N 1
ATOM 1111 C CA . SER A 1 150 ? -14.023 8.967 5.026 1.00 92.25 150 SER A CA 1
ATOM 1112 C C . SER A 1 150 ? -14.091 8.564 3.544 1.00 92.25 150 SER A C 1
ATOM 1114 O O . SER A 1 150 ? -14.565 7.470 3.253 1.00 92.25 150 SER A O 1
ATOM 1116 N N . ALA A 1 151 ? -13.593 9.399 2.623 1.00 91.88 151 ALA A N 1
ATOM 1117 C CA . ALA A 1 151 ? -13.495 9.095 1.192 1.00 91.88 151 ALA A CA 1
ATOM 1118 C C . ALA A 1 151 ? -12.333 8.142 0.838 1.00 91.88 151 ALA A C 1
ATOM 1120 O O . ALA A 1 151 ? -12.272 7.639 -0.277 1.00 91.88 151 ALA A O 1
ATOM 1121 N N . TRP A 1 152 ? -11.420 7.874 1.777 1.00 92.62 152 TRP A N 1
ATOM 1122 C CA . TRP A 1 152 ? -10.284 6.957 1.604 1.00 92.62 152 TRP A CA 1
ATOM 1123 C C . TRP A 1 152 ? -10.650 5.501 1.901 1.00 92.62 152 TRP A C 1
ATOM 1125 O O . TRP A 1 152 ? -9.794 4.623 1.843 1.00 92.62 152 TRP A O 1
ATOM 1135 N N . LYS A 1 153 ? -11.904 5.237 2.285 1.00 93.50 153 LYS A N 1
ATOM 1136 C CA . LYS A 1 153 ? -12.405 3.895 2.580 1.00 93.50 153 LYS A CA 1
ATOM 1137 C C . LYS A 1 153 ? -12.583 3.122 1.276 1.00 93.50 153 LYS A C 1
ATOM 1139 O O . LYS A 1 153 ? -13.565 3.327 0.569 1.00 93.50 153 LYS A O 1
ATOM 1144 N N . VAL A 1 154 ? -11.647 2.222 0.985 1.00 93.81 154 VAL A N 1
ATOM 1145 C CA . VAL A 1 154 ? -11.670 1.362 -0.204 1.00 93.81 154 VAL A CA 1
ATOM 1146 C C . VAL A 1 154 ? -11.970 -0.081 0.223 1.00 93.81 154 VAL A C 1
ATOM 1148 O O . VAL A 1 154 ? -11.329 -0.585 1.152 1.00 93.81 154 VAL A O 1
ATOM 1151 N N . PRO A 1 155 ? -12.941 -0.765 -0.410 1.00 95.12 155 PRO A N 1
ATOM 1152 C CA . PRO A 1 155 ? -13.154 -2.189 -0.192 1.00 95.12 155 PRO A CA 1
ATOM 1153 C C . PRO A 1 155 ? -12.047 -2.995 -0.886 1.00 95.12 155 PRO A C 1
ATOM 1155 O O . PRO A 1 155 ? -11.880 -2.915 -2.101 1.00 95.12 155 PRO A O 1
ATOM 1158 N N . ILE A 1 156 ? -11.319 -3.805 -0.120 1.00 95.38 156 ILE A N 1
ATOM 1159 C CA . ILE A 1 156 ? -10.357 -4.785 -0.635 1.00 95.38 156 ILE A CA 1
ATOM 1160 C C . ILE A 1 156 ? -10.937 -6.196 -0.510 1.00 95.38 156 ILE A C 1
ATOM 1162 O O . ILE A 1 156 ? -11.569 -6.540 0.490 1.00 95.38 156 ILE A O 1
ATOM 1166 N N . THR A 1 157 ? -10.719 -7.030 -1.523 1.00 95.75 157 THR A N 1
ATOM 1167 C CA . THR A 1 157 ? -11.124 -8.441 -1.504 1.00 95.75 157 THR A CA 1
ATOM 1168 C C . THR A 1 157 ? -9.944 -9.295 -1.061 1.00 95.75 157 THR A C 1
ATOM 1170 O O . THR A 1 157 ? -9.027 -9.549 -1.839 1.00 95.75 157 THR A O 1
ATOM 1173 N N . VAL A 1 158 ? -9.956 -9.751 0.191 1.00 95.94 158 VAL A N 1
ATOM 1174 C CA . VAL A 1 158 ? -8.934 -10.662 0.710 1.00 95.94 158 VAL A CA 1
ATOM 1175 C C . VAL A 1 158 ? -9.144 -12.043 0.091 1.00 95.94 158 VAL A C 1
ATOM 1177 O O . VAL A 1 158 ? -10.189 -12.654 0.306 1.00 95.94 158 VAL A O 1
ATOM 1180 N N . THR A 1 159 ? -8.171 -12.527 -0.682 1.00 94.31 159 THR A N 1
ATOM 1181 C CA . THR A 1 159 ? -8.214 -13.812 -1.409 1.00 94.31 159 THR A CA 1
ATOM 1182 C C . THR A 1 159 ? -7.384 -14.913 -0.747 1.00 94.31 159 THR A C 1
ATOM 1184 O O . THR A 1 159 ? -7.622 -16.092 -1.004 1.00 94.31 159 THR A O 1
ATOM 1187 N N . ALA A 1 160 ? -6.437 -14.551 0.125 1.00 92.38 160 ALA A N 1
ATOM 1188 C CA . ALA A 1 160 ? -5.608 -15.487 0.883 1.00 92.38 160 ALA A CA 1
ATOM 1189 C C . ALA A 1 160 ? -5.347 -14.979 2.311 1.00 92.38 160 ALA A C 1
ATOM 1191 O O . ALA A 1 160 ? -5.112 -13.788 2.524 1.00 92.38 160 ALA A O 1
ATOM 1192 N N . GLY A 1 161 ? -5.374 -15.891 3.289 1.00 91.19 161 GLY A N 1
ATOM 1193 C CA . GLY A 1 161 ? -5.189 -15.570 4.709 1.00 91.19 161 GLY A CA 1
ATOM 1194 C C . GLY A 1 161 ? -6.386 -14.869 5.369 1.00 91.19 161 GLY A C 1
ATOM 1195 O O . GLY A 1 161 ? -6.226 -14.261 6.426 1.00 91.19 161 GLY A O 1
ATOM 1196 N N . ALA A 1 162 ? -7.578 -14.925 4.763 1.00 90.06 162 ALA A N 1
ATOM 1197 C CA . ALA A 1 162 ? -8.802 -14.322 5.302 1.00 90.06 162 ALA A CA 1
ATOM 1198 C C . ALA A 1 162 ? -9.214 -14.900 6.672 1.00 90.06 162 ALA A C 1
ATOM 1200 O O . ALA A 1 162 ? -9.808 -14.190 7.481 1.00 90.06 162 ALA A O 1
ATOM 1201 N N . ASP A 1 163 ? -8.846 -16.155 6.936 1.00 89.81 163 ASP A N 1
ATOM 1202 C CA . ASP A 1 163 ? -8.958 -16.869 8.212 1.00 89.81 163 ASP A CA 1
ATOM 1203 C C . ASP A 1 163 ? -8.111 -16.242 9.333 1.00 89.81 163 ASP A C 1
ATOM 1205 O O . ASP A 1 163 ? -8.484 -16.297 10.504 1.00 89.81 163 ASP A O 1
ATOM 1209 N N . ARG A 1 164 ? -6.990 -15.605 8.971 1.00 85.69 164 ARG A N 1
ATOM 1210 C CA . ARG A 1 164 ? -6.061 -14.949 9.904 1.00 85.69 164 ARG A CA 1
ATOM 1211 C C . ARG A 1 164 ? -6.576 -13.579 10.346 1.00 85.69 164 ARG A C 1
ATOM 1213 O O . ARG A 1 164 ? -6.190 -13.095 11.405 1.00 85.69 164 ARG A O 1
ATOM 1220 N N . VAL A 1 165 ? -7.459 -12.966 9.554 1.00 82.31 165 VAL A N 1
ATOM 1221 C CA . VAL A 1 165 ? -8.185 -11.748 9.930 1.00 82.31 165 VAL A CA 1
ATOM 1222 C C . VAL A 1 165 ? -9.385 -12.169 10.770 1.00 82.31 165 VAL A C 1
ATOM 1224 O O . VAL A 1 165 ? -10.473 -12.409 10.230 1.00 82.31 165 VAL A O 1
ATOM 1227 N N . THR A 1 166 ? -9.198 -12.253 12.090 1.00 73.38 166 THR A N 1
ATOM 1228 C CA . THR A 1 166 ? -10.303 -12.487 13.028 1.00 73.38 166 THR A CA 1
ATOM 1229 C C . THR A 1 166 ? -11.453 -11.509 12.775 1.00 73.38 166 THR A C 1
ATOM 1231 O O . THR A 1 166 ? -11.288 -10.413 12.231 1.00 73.38 166 THR A O 1
ATOM 1234 N N . ALA A 1 167 ? -12.672 -11.932 13.107 1.00 54.25 167 ALA A N 1
ATOM 1235 C CA . ALA A 1 167 ? -13.884 -11.169 12.817 1.00 54.25 167 ALA A CA 1
ATOM 1236 C C . ALA A 1 167 ? -14.079 -9.921 13.710 1.00 54.25 167 ALA A C 1
ATOM 1238 O O . ALA A 1 167 ? -15.114 -9.271 13.606 1.00 54.25 167 ALA A O 1
ATOM 1239 N N . ASP A 1 168 ? -13.069 -9.515 14.489 1.00 50.91 168 ASP A N 1
ATOM 1240 C CA . ASP A 1 168 ? -13.013 -8.285 15.306 1.00 50.91 168 ASP A CA 1
ATOM 1241 C C . ASP A 1 168 ? -13.076 -6.968 14.498 1.00 50.91 168 ASP A C 1
ATOM 1243 O O . ASP A 1 168 ? -12.850 -5.882 15.022 1.00 50.91 168 ASP A O 1
ATOM 1247 N N . SER A 1 169 ? -13.390 -7.039 13.201 1.00 45.25 169 SER A N 1
ATOM 1248 C CA . SER A 1 169 ? -13.629 -5.872 12.344 1.00 45.25 169 SER A CA 1
ATOM 1249 C C . SER A 1 169 ? -15.037 -5.289 12.485 1.00 45.25 169 SER A C 1
ATOM 1251 O O . SER A 1 169 ? -15.306 -4.245 11.893 1.00 45.25 169 SER A O 1
ATOM 1253 N N . ASP A 1 170 ? -15.896 -5.876 13.325 1.00 42.69 170 ASP A N 1
ATOM 1254 C CA . ASP A 1 170 ? -17.013 -5.148 13.935 1.00 42.69 170 ASP A CA 1
ATOM 1255 C C . ASP A 1 170 ? -16.478 -4.180 15.011 1.00 42.69 170 ASP A C 1
ATOM 1257 O O . ASP A 1 170 ? -16.858 -4.193 16.183 1.00 42.69 170 ASP A O 1
ATOM 1261 N N . VAL A 1 171 ? -15.596 -3.269 14.576 1.00 47.59 171 VAL A N 1
ATOM 1262 C CA . VAL A 1 171 ? -15.259 -2.023 15.275 1.00 47.59 171 VAL A CA 1
ATOM 1263 C C . VAL A 1 171 ? -16.458 -1.076 15.131 1.00 47.59 171 VAL A C 1
ATOM 1265 O O . VAL A 1 171 ? -16.362 0.053 14.647 1.00 47.59 171 VAL A O 1
ATOM 1268 N N . SER A 1 172 ? -17.620 -1.556 15.580 1.00 40.09 172 SER A N 1
ATOM 1269 C CA . SER A 1 172 ? -18.673 -0.709 16.108 1.00 40.09 172 SER A CA 1
ATOM 1270 C C . SER A 1 172 ? -18.013 0.165 17.162 1.00 40.09 172 SER A C 1
ATOM 1272 O O . SER A 1 172 ? -17.487 -0.333 18.156 1.00 40.09 172 SER A O 1
ATOM 1274 N N . SER A 1 173 ? -17.970 1.468 16.892 1.00 41.75 173 SER A N 1
ATOM 1275 C CA . SER A 1 173 ? -17.217 2.443 17.674 1.00 41.75 173 SER A CA 1
ATOM 1276 C C . SER A 1 173 ? -17.621 2.384 19.147 1.00 41.75 173 SER A C 1
ATOM 1278 O O . SER A 1 173 ? -18.638 2.964 19.539 1.00 41.75 173 SER A O 1
ATOM 1280 N N . SER A 1 174 ? -16.823 1.709 19.974 1.00 37.56 174 SER A N 1
ATOM 1281 C CA . SER A 1 174 ? -17.016 1.729 21.414 1.00 37.56 174 SER A CA 1
ATOM 1282 C C . SER A 1 174 ? -16.637 3.124 21.903 1.00 37.56 174 SER A C 1
ATOM 1284 O O . SER A 1 174 ? -15.471 3.511 21.976 1.00 37.56 174 SER A O 1
ATOM 1286 N N . THR A 1 175 ? -17.655 3.928 22.201 1.00 43.09 175 THR A N 1
ATOM 1287 C CA . THR A 1 175 ? -17.530 5.266 22.785 1.00 43.09 175 THR A CA 1
ATOM 1288 C C . THR A 1 175 ? -17.088 5.158 24.244 1.00 43.09 175 THR A C 1
ATOM 1290 O O . THR A 1 175 ? -17.824 5.482 25.177 1.00 43.09 175 THR A O 1
ATOM 1293 N N . GLY A 1 176 ? -15.844 4.706 24.432 1.00 39.91 176 GLY A N 1
ATOM 1294 C CA . GLY A 1 176 ? -15.119 4.685 25.695 1.00 39.91 176 GLY A CA 1
ATOM 1295 C C . GLY A 1 176 ? -14.998 6.097 26.250 1.00 39.91 176 GLY A C 1
ATOM 1296 O O . GLY A 1 176 ? -14.029 6.811 25.999 1.00 39.91 176 GLY A O 1
ATOM 1297 N N . THR A 1 177 ? -16.016 6.516 26.998 1.00 44.53 177 THR A N 1
ATOM 1298 C CA . THR A 1 177 ? -16.063 7.822 27.649 1.00 44.53 177 THR A CA 1
ATOM 1299 C C . THR A 1 177 ? -15.214 7.745 28.909 1.00 44.53 177 THR A C 1
ATOM 1301 O O . THR A 1 177 ? -15.717 7.565 30.018 1.00 44.53 177 THR A O 1
ATOM 1304 N N . SER A 1 178 ? -13.899 7.854 28.720 1.00 38.97 178 SER A N 1
ATOM 1305 C CA . SER A 1 178 ? -12.912 7.941 29.793 1.00 38.97 178 SER A CA 1
ATOM 1306 C C . SER A 1 178 ? -13.100 9.246 30.562 1.00 38.97 178 SER A C 1
ATOM 1308 O O . SER A 1 178 ? -12.473 10.266 30.276 1.00 38.97 178 SER A O 1
ATOM 1310 N N . LYS A 1 179 ? -14.003 9.219 31.544 1.00 50.09 179 LYS A N 1
ATOM 1311 C CA . LYS A 1 179 ? -14.191 10.293 32.518 1.00 50.09 179 LYS A CA 1
ATOM 1312 C C . LYS A 1 179 ? -12.877 10.482 33.296 1.00 50.09 179 LYS A C 1
ATOM 1314 O O . LYS A 1 179 ? -12.413 9.514 33.899 1.00 50.09 179 LYS A O 1
ATOM 1319 N N . PRO A 1 180 ? -12.282 11.687 33.332 1.00 42.81 180 PRO A N 1
ATOM 1320 C CA . PRO A 1 180 ? -11.092 11.921 34.135 1.00 42.81 180 PRO A CA 1
ATOM 1321 C C . PRO A 1 180 ? -11.457 11.873 35.624 1.00 42.81 180 PRO A C 1
ATOM 1323 O O . PRO A 1 180 ? -12.200 12.717 36.127 1.00 42.81 180 PRO A O 1
ATOM 1326 N N . THR A 1 181 ? -10.930 10.877 36.332 1.00 44.00 181 THR A N 1
ATOM 1327 C CA . THR A 1 181 ? -10.967 10.827 37.797 1.00 44.00 181 THR A CA 1
ATOM 1328 C C . THR A 1 181 ? -9.831 11.690 38.334 1.00 44.00 181 THR A C 1
ATOM 1330 O O . THR A 1 181 ? -8.662 11.360 38.144 1.00 44.00 181 THR A O 1
ATOM 1333 N N . SER A 1 182 ? -10.163 12.798 39.001 1.00 45.56 182 SER A N 1
ATOM 1334 C CA . SER A 1 182 ? -9.170 13.645 39.670 1.00 45.56 182 SER A CA 1
ATOM 1335 C C . SER A 1 182 ? -8.387 12.849 40.725 1.00 45.56 182 SER A C 1
ATOM 1337 O O . SER A 1 182 ? -9.015 12.168 41.539 1.00 45.56 182 SER A O 1
ATOM 1339 N N . PRO A 1 183 ? -7.048 12.954 40.781 1.00 50.94 183 PRO A N 1
ATOM 1340 C CA . PRO A 1 183 ? -6.276 12.374 41.871 1.00 50.94 183 PRO A CA 1
ATOM 1341 C C . PRO A 1 183 ? -6.500 13.175 43.161 1.00 50.94 183 PRO A C 1
ATOM 1343 O O . PRO A 1 183 ? -6.115 14.339 43.263 1.00 50.94 183 PRO A O 1
ATOM 1346 N N . THR A 1 184 ? -7.114 12.542 44.160 1.00 48.75 184 THR A N 1
ATOM 1347 C CA . THR A 1 184 ? -7.219 13.086 45.521 1.00 48.75 184 THR A CA 1
ATOM 1348 C C . THR A 1 184 ? -5.866 13.004 46.221 1.00 48.75 184 THR A C 1
ATOM 1350 O O . THR A 1 184 ? -5.308 11.920 46.368 1.00 48.75 184 THR A O 1
ATOM 1353 N N . THR A 1 185 ? -5.364 14.144 46.691 1.00 48.75 185 THR A N 1
ATOM 1354 C CA . THR A 1 185 ? -4.113 14.280 47.451 1.00 48.75 185 THR A CA 1
ATOM 1355 C C . THR A 1 185 ? -4.160 13.535 48.795 1.00 48.75 185 THR A C 1
ATOM 1357 O O . THR A 1 185 ? -4.991 13.885 49.635 1.00 48.75 185 THR A O 1
ATOM 1360 N N . PRO A 1 186 ? -3.250 12.581 49.075 1.00 47.53 186 PRO A N 1
ATOM 1361 C CA . PRO A 1 186 ? -3.016 12.075 50.427 1.00 47.53 186 PRO A CA 1
ATOM 1362 C C . PRO A 1 186 ? -2.040 12.987 51.182 1.00 47.53 186 PRO A C 1
ATOM 1364 O O . PRO A 1 186 ? -1.075 13.495 50.610 1.00 47.53 186 PRO A O 1
ATOM 1367 N N . ALA A 1 187 ? -2.300 13.207 52.469 1.00 50.72 187 ALA A N 1
ATOM 1368 C CA . ALA A 1 187 ? -1.553 14.154 53.290 1.00 50.72 187 ALA A CA 1
ATOM 1369 C C . ALA A 1 187 ? -0.186 13.631 53.766 1.00 50.72 187 ALA A C 1
ATOM 1371 O O . ALA A 1 187 ? 0.031 12.434 53.949 1.00 50.72 187 ALA A O 1
ATOM 1372 N N . THR A 1 188 ? 0.703 14.586 54.039 1.00 43.72 188 THR A N 1
ATOM 1373 C CA . THR A 1 188 ? 1.994 14.435 54.715 1.00 43.72 188 THR A CA 1
ATOM 1374 C C . THR A 1 188 ? 1.903 13.597 55.994 1.00 43.72 188 THR A C 1
ATOM 1376 O O . THR A 1 188 ? 1.124 13.930 56.886 1.00 43.72 188 THR A O 1
ATOM 1379 N N . GLN A 1 189 ? 2.793 12.614 56.152 1.00 47.12 189 GLN A N 1
ATOM 1380 C CA . GLN A 1 189 ? 3.248 12.181 57.475 1.00 47.12 189 GLN A CA 1
ATOM 1381 C C . GLN A 1 189 ? 4.776 12.163 57.529 1.00 47.12 189 GLN A C 1
ATOM 1383 O O . GLN A 1 189 ? 5.451 11.653 56.637 1.00 47.12 189 GLN A O 1
ATOM 1388 N N . THR A 1 190 ? 5.291 12.784 58.584 1.00 45.94 190 THR A N 1
ATOM 1389 C CA . THR A 1 190 ? 6.708 12.900 58.915 1.00 45.94 190 THR A CA 1
ATOM 1390 C C . THR A 1 190 ? 7.043 11.826 59.932 1.00 45.94 190 THR A C 1
ATOM 1392 O O . THR A 1 190 ? 6.463 11.855 61.013 1.00 45.94 190 THR A O 1
ATOM 1395 N N . GLU A 1 191 ? 8.035 10.972 59.676 1.00 52.59 191 GLU A N 1
ATOM 1396 C CA . GLU A 1 191 ? 8.727 10.306 60.782 1.00 52.59 191 GLU A CA 1
ATOM 1397 C C . GLU A 1 191 ? 10.196 9.994 60.471 1.00 52.59 191 GLU A C 1
ATOM 1399 O O . GLU A 1 191 ? 10.593 9.830 59.317 1.00 52.59 191 GLU A O 1
ATOM 1404 N N . SER A 1 192 ? 11.018 9.992 61.523 1.00 51.16 192 SER A N 1
ATOM 1405 C CA . SER A 1 192 ? 12.481 10.045 61.448 1.00 51.16 192 SER A CA 1
ATOM 1406 C C . SER A 1 192 ? 13.132 8.886 62.201 1.00 51.16 192 SER A C 1
ATOM 1408 O O . SER A 1 192 ? 13.041 8.823 63.423 1.00 51.16 192 SER A O 1
ATOM 1410 N N . SER A 1 193 ? 13.900 8.040 61.514 1.00 49.69 193 SER A N 1
ATOM 1411 C CA . SER A 1 193 ? 15.026 7.272 62.089 1.00 49.69 193 SER A CA 1
ATOM 1412 C C . SER A 1 193 ? 15.883 6.721 60.931 1.00 49.69 193 SER A C 1
ATOM 1414 O O . SER A 1 193 ? 15.324 6.188 59.984 1.00 49.69 193 SER A O 1
ATOM 1416 N N . ARG A 1 194 ? 17.195 6.960 60.762 1.00 50.38 194 ARG A N 1
ATOM 1417 C CA . ARG A 1 194 ? 18.407 7.033 61.616 1.00 50.38 194 ARG A CA 1
ATOM 1418 C C . ARG A 1 194 ? 19.188 5.704 61.594 1.00 50.38 194 ARG A C 1
ATOM 1420 O O . ARG A 1 194 ? 18.685 4.705 62.085 1.00 50.38 194 ARG A O 1
ATOM 1427 N N . SER A 1 195 ? 20.455 5.784 61.150 1.00 43.47 195 SER A N 1
ATOM 1428 C CA . SER A 1 195 ? 21.528 4.767 61.280 1.00 43.47 195 SER A CA 1
ATOM 1429 C C . SER A 1 195 ? 21.417 3.514 60.376 1.00 43.47 195 SER A C 1
ATOM 1431 O O . SER A 1 195 ? 20.321 3.071 60.077 1.00 43.47 195 SER A O 1
ATOM 1433 N N . SER A 1 196 ? 22.501 2.870 59.907 1.00 43.50 196 SER A N 1
ATOM 1434 C CA . SER A 1 196 ? 23.947 3.194 59.962 1.00 43.50 196 SER A CA 1
ATOM 1435 C C . SER A 1 196 ? 24.789 2.214 59.119 1.00 43.50 196 SER A C 1
ATOM 1437 O O . SER A 1 196 ? 24.528 1.023 59.205 1.00 43.50 196 SER A O 1
ATOM 1439 N N . ALA A 1 197 ? 25.875 2.712 58.498 1.00 41.41 197 ALA A N 1
ATOM 1440 C CA . ALA A 1 197 ? 27.120 1.993 58.126 1.00 41.41 197 ALA A CA 1
ATOM 1441 C C . ALA A 1 197 ? 27.007 0.789 57.128 1.00 41.41 197 ALA A C 1
ATOM 1443 O O . ALA A 1 197 ? 25.956 0.194 56.972 1.00 41.41 197 ALA A O 1
ATOM 1444 N N . SER A 1 198 ? 28.040 0.362 56.382 1.00 41.41 198 SER A N 1
ATOM 1445 C CA . SER A 1 198 ? 29.481 0.654 56.466 1.00 41.41 198 SER A CA 1
ATOM 1446 C C . SER A 1 198 ? 30.248 0.321 55.156 1.00 41.41 198 SER A C 1
ATOM 1448 O O . SER A 1 198 ? 29.805 -0.542 54.409 1.00 41.41 198 SER A O 1
ATOM 1450 N N . THR A 1 199 ? 31.436 0.927 54.987 1.00 42.28 199 THR A N 1
ATOM 1451 C CA . THR A 1 199 ? 32.682 0.378 54.369 1.00 42.28 199 THR A CA 1
ATOM 1452 C C . THR A 1 199 ? 32.721 -0.061 52.884 1.00 42.28 199 THR A C 1
ATOM 1454 O O . THR A 1 199 ? 32.025 -0.989 52.494 1.00 42.28 199 THR A O 1
ATOM 1457 N N . GLY A 1 200 ? 33.658 0.490 52.079 1.00 41.59 200 GLY A N 1
ATOM 1458 C CA . GLY A 1 200 ? 33.965 -0.077 50.744 1.00 41.59 200 GLY A CA 1
ATOM 1459 C C . GLY A 1 200 ? 34.813 0.718 49.720 1.00 41.59 200 GLY A C 1
ATOM 1460 O O . GLY A 1 200 ? 34.537 0.605 48.532 1.00 41.59 200 GLY A O 1
ATOM 1461 N N . SER A 1 201 ? 35.828 1.495 50.124 1.00 45.25 201 SER A N 1
ATOM 1462 C CA . SER A 1 201 ? 36.864 2.082 49.222 1.00 45.25 201 SER A CA 1
ATOM 1463 C C . SER A 1 201 ? 38.233 1.421 49.494 1.00 45.25 201 SER A C 1
ATOM 1465 O O . SER A 1 201 ? 38.325 0.756 50.529 1.00 45.25 201 SER A O 1
ATOM 1467 N N . PRO A 1 202 ? 39.329 1.639 48.718 1.00 62.72 202 PRO A N 1
ATOM 1468 C CA . PRO A 1 202 ? 39.542 2.417 47.474 1.00 62.72 202 PRO A CA 1
ATOM 1469 C C . PRO A 1 202 ? 39.899 1.465 46.286 1.00 62.72 202 PRO A C 1
ATOM 1471 O O . PRO A 1 202 ? 39.471 0.321 46.335 1.00 62.72 202 PRO A O 1
ATOM 1474 N N . ALA A 1 203 ? 40.609 1.764 45.179 1.00 49.28 203 ALA A N 1
ATOM 1475 C CA . ALA A 1 203 ? 41.374 2.905 44.618 1.00 49.28 203 ALA A CA 1
ATOM 1476 C C . ALA A 1 203 ? 41.409 2.774 43.062 1.00 49.28 203 ALA A C 1
ATOM 1478 O O . ALA A 1 203 ? 41.019 1.732 42.548 1.00 49.28 203 ALA A O 1
ATOM 1479 N N . GLY A 1 204 ? 41.899 3.717 42.241 1.00 43.69 204 GLY A N 1
ATOM 1480 C CA . GLY A 1 204 ? 42.349 5.102 42.461 1.00 43.69 204 GLY A CA 1
ATOM 1481 C C . GLY A 1 204 ? 42.954 5.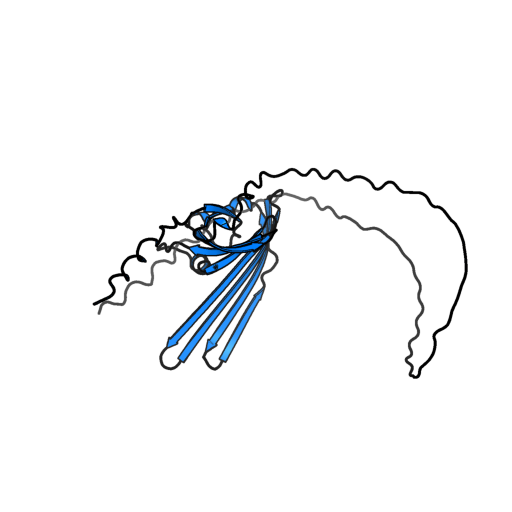724 41.179 1.00 43.69 204 GLY A C 1
ATOM 1482 O O . GLY A 1 204 ? 43.141 5.013 40.202 1.00 43.69 204 GLY A O 1
ATOM 1483 N N . THR A 1 205 ? 43.299 7.026 41.238 1.00 45.81 205 THR A N 1
ATOM 1484 C CA . THR A 1 205 ? 44.364 7.742 40.465 1.00 45.81 205 THR A CA 1
ATOM 1485 C C . THR A 1 205 ? 44.375 7.670 38.912 1.00 45.81 205 THR A C 1
ATOM 1487 O O . THR A 1 205 ? 44.403 6.595 38.338 1.00 45.81 205 THR A O 1
ATOM 1490 N N . THR A 1 206 ? 44.474 8.760 38.128 1.00 49.91 206 THR A N 1
ATOM 1491 C CA . THR A 1 206 ? 44.831 10.173 38.420 1.00 49.91 206 THR A CA 1
ATOM 1492 C C . THR A 1 206 ? 44.545 11.096 37.208 1.00 49.91 206 THR A C 1
ATOM 1494 O O . THR A 1 206 ? 44.833 10.676 36.099 1.00 49.91 206 THR A O 1
ATOM 1497 N N . THR A 1 207 ? 44.139 12.362 37.454 1.00 49.88 207 THR A N 1
ATOM 1498 C CA . THR A 1 207 ? 44.685 13.629 36.854 1.00 49.88 207 THR A CA 1
ATOM 1499 C C . THR A 1 207 ? 44.600 13.819 35.303 1.00 49.88 207 THR A C 1
ATOM 1501 O O . THR A 1 207 ? 44.967 12.936 34.550 1.00 49.88 207 THR A O 1
ATOM 1504 N N . ARG A 1 208 ? 44.193 14.961 34.700 1.00 53.06 208 ARG A N 1
ATOM 1505 C CA . ARG A 1 208 ? 44.422 16.375 35.081 1.00 53.06 208 ARG A CA 1
ATOM 1506 C C . ARG A 1 208 ? 43.461 17.413 34.440 1.00 53.06 208 ARG A C 1
ATOM 1508 O O . ARG A 1 208 ? 43.196 17.373 33.250 1.00 53.06 208 ARG A O 1
ATOM 1515 N N . SER A 1 209 ? 43.086 18.395 35.264 1.00 47.06 209 SER A N 1
ATOM 1516 C CA . SER A 1 209 ? 42.766 19.825 35.035 1.00 47.06 209 SER A CA 1
ATOM 1517 C C . SER A 1 209 ? 42.312 20.392 33.671 1.00 47.06 209 SER A C 1
ATOM 1519 O O . SER A 1 209 ? 43.104 20.548 32.747 1.00 47.06 209 SER A O 1
ATOM 1521 N N . GLY A 1 210 ? 41.128 21.013 33.711 1.00 46.25 210 GLY A N 1
ATOM 1522 C CA . GLY A 1 210 ? 40.757 22.250 33.007 1.00 46.25 210 GLY A CA 1
ATOM 1523 C C . GLY A 1 210 ? 39.357 22.683 33.483 1.00 46.25 210 GLY A C 1
ATOM 1524 O O . GLY A 1 210 ? 38.466 21.850 33.523 1.00 46.25 210 GLY A O 1
ATOM 1525 N N . GLY A 1 211 ? 39.067 23.906 33.932 1.00 39.25 211 GLY A N 1
ATOM 1526 C CA . GLY A 1 211 ? 39.868 25.133 33.914 1.00 39.25 211 GLY A CA 1
ATOM 1527 C C . GLY A 1 211 ? 39.068 26.323 33.371 1.00 39.25 211 GLY A C 1
ATOM 1528 O O . GLY A 1 211 ? 39.567 27.018 32.496 1.00 39.25 211 GLY A O 1
ATOM 1529 N N . GLY A 1 212 ? 37.827 26.531 33.829 1.00 45.97 212 GLY A N 1
ATOM 1530 C CA . GLY A 1 212 ? 36.938 27.590 33.333 1.00 45.97 212 GLY A CA 1
ATOM 1531 C C . GLY A 1 212 ? 35.988 28.087 34.422 1.00 45.97 212 GLY A C 1
ATOM 1532 O O . GLY A 1 212 ? 35.296 27.290 35.050 1.00 45.97 212 GLY A O 1
ATOM 1533 N N . ALA A 1 213 ? 35.995 29.396 34.671 1.00 48.53 213 ALA A N 1
ATOM 1534 C CA . ALA A 1 213 ? 35.194 30.061 35.700 1.00 48.53 213 ALA A CA 1
ATOM 1535 C C . ALA A 1 213 ? 33.922 30.698 35.110 1.00 48.53 213 ALA A C 1
ATOM 1537 O O . ALA A 1 213 ? 33.915 31.070 33.939 1.00 48.53 213 ALA A O 1
ATOM 1538 N N . GLY A 1 214 ? 32.882 30.903 35.929 1.00 45.28 214 GLY A N 1
ATOM 1539 C CA . GLY A 1 214 ? 31.725 31.725 35.541 1.00 45.28 214 GLY A CA 1
ATOM 1540 C C . GLY A 1 214 ? 30.452 31.488 36.360 1.00 45.28 214 GLY A C 1
ATOM 1541 O O . GLY A 1 214 ? 29.640 30.641 36.008 1.00 45.28 214 GLY A O 1
ATOM 1542 N N . ASN A 1 215 ? 30.249 32.271 37.425 1.00 46.50 215 ASN A N 1
ATOM 1543 C CA . ASN A 1 215 ? 28.980 32.338 38.167 1.00 46.50 215 ASN A CA 1
ATOM 1544 C C . ASN A 1 215 ? 27.930 33.200 37.439 1.00 46.50 215 ASN A C 1
ATOM 1546 O O . ASN A 1 215 ? 28.251 34.327 37.072 1.00 46.50 215 ASN A O 1
ATOM 1550 N N . ALA A 1 216 ? 26.676 32.731 37.391 1.00 52.25 216 ALA A N 1
ATOM 1551 C CA . ALA A 1 216 ? 25.409 33.490 37.516 1.00 52.25 216 ALA A CA 1
ATOM 1552 C C . ALA A 1 216 ? 24.255 32.486 37.290 1.00 52.25 216 ALA A C 1
ATOM 1554 O O . ALA A 1 216 ? 24.116 31.957 36.197 1.00 52.25 216 ALA A O 1
ATOM 1555 N N . ASN A 1 217 ? 23.486 32.016 38.273 1.00 54.44 217 ASN A N 1
ATOM 1556 C CA . ASN A 1 217 ? 22.535 32.725 39.137 1.00 54.44 217 ASN A CA 1
ATOM 1557 C C . ASN A 1 217 ? 21.616 33.737 38.428 1.00 54.44 217 ASN A C 1
ATOM 1559 O O . ASN A 1 217 ? 21.878 34.937 38.468 1.00 54.44 217 ASN A O 1
ATOM 1563 N N . SER A 1 218 ? 20.473 33.261 37.929 1.00 50.50 218 SER A N 1
ATOM 1564 C CA . SER A 1 218 ? 19.194 33.975 38.059 1.00 50.50 218 SER A CA 1
ATOM 1565 C C . SER A 1 218 ? 18.002 33.041 37.817 1.00 50.50 218 SER A C 1
ATOM 1567 O O . SER A 1 218 ? 17.911 32.339 36.815 1.00 50.50 218 SER A O 1
ATOM 1569 N N . SER A 1 219 ? 17.069 33.037 38.767 1.00 50.44 219 SER A N 1
ATOM 1570 C CA . SER A 1 219 ? 15.782 32.352 38.651 1.00 50.44 219 SER A CA 1
ATOM 1571 C C . SER A 1 219 ? 14.761 33.268 37.981 1.00 50.44 219 SER A C 1
ATOM 1573 O O . SER A 1 219 ? 14.574 34.392 38.443 1.00 50.44 219 SER A O 1
ATOM 1575 N N . SER A 1 220 ? 13.986 32.770 37.018 1.00 50.66 220 SER A N 1
ATOM 1576 C CA . SER A 1 220 ? 12.657 33.329 36.745 1.00 50.66 220 SER A CA 1
ATOM 1577 C C . SER A 1 220 ? 11.698 32.287 36.167 1.00 50.66 220 SER A C 1
ATOM 1579 O O . SER A 1 220 ? 12.016 31.505 35.277 1.00 50.66 220 SER A O 1
ATOM 1581 N N . ARG A 1 221 ? 10.489 32.271 36.732 1.00 50.03 221 ARG A N 1
ATOM 1582 C CA . ARG A 1 221 ? 9.309 31.597 36.177 1.00 50.03 221 ARG A CA 1
ATOM 1583 C C . ARG A 1 221 ? 8.707 32.511 35.102 1.00 50.03 221 ARG A C 1
ATOM 1585 O O . ARG A 1 221 ? 8.769 33.727 35.289 1.00 50.03 221 ARG A O 1
ATOM 1592 N N . SER A 1 222 ? 7.995 31.964 34.112 1.00 42.94 222 SER A N 1
ATOM 1593 C CA . SER A 1 222 ? 6.529 32.161 33.975 1.00 42.94 222 SER A CA 1
ATOM 1594 C C . SER A 1 222 ? 5.946 31.671 32.638 1.00 42.94 222 SER A C 1
ATOM 1596 O O . SER A 1 222 ? 6.512 31.907 31.581 1.00 42.94 222 SER A O 1
ATOM 1598 N N . SER A 1 223 ? 4.768 31.042 32.753 1.00 41.97 223 SER A N 1
ATOM 1599 C CA . SER A 1 223 ? 3.608 31.043 31.835 1.00 41.97 223 SER A CA 1
ATOM 1600 C C . SER A 1 223 ? 3.787 30.954 30.310 1.00 41.97 223 SER A C 1
ATOM 1602 O O . SER A 1 223 ? 4.294 31.864 29.659 1.00 41.97 223 SER A O 1
ATOM 1604 N N . ALA A 1 224 ? 3.136 29.940 29.736 1.00 49.44 224 ALA A N 1
ATOM 1605 C CA . ALA A 1 224 ? 2.720 29.919 28.336 1.00 49.44 224 ALA A CA 1
ATOM 1606 C C . ALA A 1 224 ? 1.769 31.083 27.984 1.00 49.44 224 ALA A C 1
ATOM 1608 O O . ALA A 1 224 ? 0.964 31.501 28.819 1.00 49.44 224 ALA A O 1
ATOM 1609 N N . SER A 1 225 ? 1.785 31.519 26.721 1.00 48.72 225 SER A N 1
ATOM 1610 C CA . SER A 1 225 ? 0.694 32.283 26.108 1.00 48.72 225 SER A CA 1
ATOM 1611 C C . SER A 1 225 ? 0.092 31.498 24.939 1.00 48.72 225 SER A C 1
ATOM 1613 O O . SER A 1 225 ? 0.762 31.132 23.976 1.00 48.72 225 SER A O 1
ATOM 1615 N N . SER A 1 226 ? -1.202 31.209 25.041 1.00 41.22 226 SER A N 1
ATOM 1616 C CA . SER A 1 226 ? -2.003 30.633 23.964 1.00 41.22 226 SER A CA 1
ATOM 1617 C C . SER A 1 226 ? -2.546 31.758 23.084 1.00 41.22 226 SER A C 1
ATOM 1619 O O . SER A 1 226 ? -3.458 32.474 23.502 1.00 41.22 226 SER A O 1
ATOM 1621 N N . THR A 1 227 ? -2.013 31.915 21.873 1.00 50.09 227 THR A N 1
ATOM 1622 C CA . THR A 1 227 ? -2.513 32.908 20.911 1.00 50.09 227 THR A CA 1
ATOM 1623 C C . THR A 1 227 ? -3.560 32.274 20.000 1.00 50.09 227 THR A C 1
ATOM 1625 O O . THR A 1 227 ? -3.226 31.539 19.075 1.00 50.09 227 THR A O 1
ATOM 1628 N N . SER A 1 228 ? -4.834 32.567 20.250 1.00 47.56 228 SER A N 1
ATOM 1629 C CA . SER A 1 228 ? -5.949 32.219 19.368 1.00 47.56 228 SER A CA 1
ATOM 1630 C C . SER A 1 228 ? -6.201 33.339 18.352 1.00 47.56 228 SER A C 1
ATOM 1632 O O . SER A 1 228 ? -6.718 34.400 18.696 1.00 47.56 228 SER A O 1
ATOM 1634 N N . SER A 1 229 ? -5.873 33.107 17.079 1.00 53.78 229 SER A N 1
ATOM 1635 C CA . SER A 1 229 ? -6.225 34.005 15.971 1.00 53.78 229 SER A CA 1
ATOM 1636 C C . SER A 1 229 ? -7.426 33.463 15.188 1.00 53.78 229 SER A C 1
ATOM 1638 O O . SER A 1 229 ? -7.326 32.501 14.432 1.00 53.78 229 SER A O 1
ATOM 1640 N N . SER A 1 230 ? -8.580 34.108 15.374 1.00 48.09 230 SER A N 1
ATOM 1641 C CA . SER A 1 230 ? -9.832 33.820 14.668 1.00 48.09 230 SER A CA 1
ATOM 1642 C C . SER A 1 230 ? -10.161 34.935 13.671 1.00 48.09 230 SER A C 1
ATOM 1644 O O . SER A 1 230 ? -10.830 35.907 14.017 1.00 48.09 230 SER A O 1
ATOM 1646 N N . THR A 1 231 ? -9.748 34.748 12.421 1.00 51.88 231 THR A N 1
ATOM 1647 C CA . THR A 1 231 ? -10.170 35.528 11.245 1.00 51.88 231 THR A CA 1
ATOM 1648 C C . THR A 1 231 ? -9.951 34.607 10.045 1.00 51.88 231 THR A C 1
ATOM 1650 O O . THR A 1 231 ? -8.913 33.964 9.968 1.00 51.88 231 THR A O 1
ATOM 1653 N N . GLY A 1 232 ? -10.825 34.431 9.065 1.00 37.09 232 GLY A N 1
ATOM 1654 C CA . GLY A 1 232 ? -12.011 35.148 8.609 1.00 37.09 232 GLY A CA 1
ATOM 1655 C C . GLY A 1 232 ? -12.155 34.745 7.133 1.00 37.09 232 GLY A C 1
ATOM 1656 O O . GLY A 1 232 ? -11.145 34.519 6.467 1.00 37.09 232 GLY A O 1
ATOM 1657 N N . GLY A 1 233 ? -13.372 34.532 6.634 1.00 46.34 233 GLY A N 1
ATOM 1658 C CA . GLY A 1 233 ? -13.562 33.843 5.352 1.00 46.34 233 GLY A CA 1
ATOM 1659 C C . GLY A 1 233 ? -12.989 34.581 4.133 1.00 46.34 233 GLY A C 1
ATOM 1660 O O . GLY A 1 233 ? -13.155 35.789 3.996 1.00 46.34 233 GLY A O 1
ATOM 1661 N N . VAL A 1 234 ? -12.405 33.822 3.202 1.00 45.09 234 VAL A N 1
ATOM 1662 C CA . VAL A 1 234 ? -12.168 34.225 1.805 1.00 45.09 234 VAL A CA 1
ATOM 1663 C C . VAL A 1 234 ? -12.533 33.059 0.876 1.00 45.09 234 VAL A C 1
ATOM 1665 O O . VAL A 1 234 ? -12.366 31.898 1.262 1.00 45.09 234 VAL A O 1
ATOM 1668 N N . PRO A 1 235 ? -13.098 33.330 -0.315 1.00 44.12 235 PRO A N 1
ATOM 1669 C CA . PRO A 1 235 ? -13.734 32.306 -1.138 1.00 44.12 235 PRO A CA 1
ATOM 1670 C C . PRO A 1 235 ? -12.716 31.344 -1.756 1.00 44.12 235 PRO A C 1
ATOM 1672 O O . PRO A 1 235 ? -11.715 31.762 -2.340 1.00 44.12 235 PRO A O 1
ATOM 1675 N N . ARG A 1 236 ? -13.011 30.039 -1.705 1.00 36.47 236 ARG A N 1
ATOM 1676 C CA . ARG A 1 236 ? -12.282 29.042 -2.498 1.00 36.47 236 ARG A CA 1
ATOM 1677 C C . ARG A 1 236 ? -12.646 29.207 -3.971 1.00 36.47 236 ARG A C 1
ATOM 1679 O O . ARG A 1 236 ? -13.698 28.748 -4.407 1.00 36.47 236 ARG A O 1
ATOM 1686 N N . VAL A 1 237 ? -11.756 29.838 -4.732 1.00 41.56 237 VAL A N 1
ATOM 1687 C CA . VAL A 1 237 ? -11.807 29.837 -6.198 1.00 41.56 237 VAL A CA 1
ATOM 1688 C C . VAL A 1 237 ? -11.544 28.411 -6.680 1.00 41.56 237 VAL A C 1
ATOM 1690 O O . VAL A 1 237 ? -10.427 27.905 -6.585 1.00 41.56 237 VAL A O 1
ATOM 1693 N N . THR A 1 238 ? -12.579 27.744 -7.183 1.00 45.12 238 THR A N 1
ATOM 1694 C CA . THR A 1 238 ? -12.484 26.402 -7.761 1.00 45.12 238 THR A CA 1
ATOM 1695 C C . THR A 1 238 ? -11.821 26.466 -9.136 1.00 45.12 238 THR A C 1
ATOM 1697 O O . THR A 1 238 ? -12.502 26.616 -10.150 1.00 45.12 238 THR A O 1
ATOM 1700 N N . GLN A 1 239 ? -10.495 26.330 -9.191 1.00 41.31 239 GLN A N 1
ATOM 1701 C CA . GLN A 1 239 ? -9.771 26.106 -10.448 1.00 41.31 239 GLN A CA 1
ATOM 1702 C C . GLN A 1 239 ? -9.917 24.641 -10.893 1.00 41.31 239 GLN A C 1
ATOM 1704 O O . GLN A 1 239 ? -8.980 23.855 -10.840 1.00 41.31 239 GLN A O 1
ATOM 1709 N N . GLN A 1 240 ? -11.132 24.281 -11.311 1.00 41.84 240 GLN A N 1
ATOM 1710 C CA . GLN A 1 240 ? -11.445 23.050 -12.041 1.00 41.84 240 GLN A CA 1
ATOM 1711 C C . GLN A 1 240 ? -11.657 23.408 -13.518 1.00 41.84 240 GLN A C 1
ATOM 1713 O O . GLN A 1 240 ? -12.785 23.506 -13.994 1.00 41.84 240 GLN A O 1
ATOM 1718 N N . ALA A 1 241 ? -10.560 23.692 -14.224 1.00 47.28 241 ALA A N 1
ATOM 1719 C CA . ALA A 1 241 ? -10.540 23.905 -15.669 1.00 47.28 241 ALA A CA 1
ATOM 1720 C C . ALA A 1 241 ? -9.118 23.711 -16.221 1.00 47.28 241 ALA A C 1
ATOM 1722 O O . ALA A 1 241 ? -8.142 23.996 -15.535 1.00 47.28 241 ALA A O 1
ATOM 1723 N N . VAL A 1 242 ? -9.024 23.319 -17.497 1.00 43.03 242 VAL A N 1
ATOM 1724 C CA . VAL A 1 242 ? -7.776 23.163 -18.278 1.00 43.03 242 VAL A CA 1
ATOM 1725 C C . VAL A 1 242 ? -6.914 21.931 -17.938 1.00 43.03 242 VAL A C 1
ATOM 1727 O O . VAL A 1 242 ? -5.710 22.024 -17.737 1.00 43.03 242 VAL A O 1
ATOM 1730 N N . TYR A 1 243 ? -7.515 20.742 -18.044 1.00 39.78 243 TYR A N 1
ATOM 1731 C CA . TYR A 1 243 ? -6.823 19.563 -18.595 1.00 39.78 243 TYR A CA 1
ATOM 1732 C C . TYR A 1 243 ? -7.645 18.968 -19.745 1.00 39.78 243 TYR A C 1
ATOM 1734 O O . TYR A 1 243 ? -8.219 17.888 -19.656 1.00 39.78 243 TYR A O 1
ATOM 1742 N N . ALA A 1 244 ? -7.718 19.720 -20.844 1.00 41.59 244 ALA A N 1
ATOM 1743 C CA . ALA A 1 244 ? -8.307 19.271 -22.098 1.00 41.59 244 ALA A CA 1
ATOM 1744 C C . ALA A 1 244 ? -7.291 19.458 -23.235 1.00 41.59 244 ALA A C 1
ATOM 1746 O O . ALA A 1 244 ? -6.959 20.587 -23.585 1.00 41.59 244 ALA A O 1
ATOM 1747 N N . GLY A 1 245 ? -6.837 18.346 -23.824 1.00 38.62 245 GLY A N 1
ATOM 1748 C CA . GLY A 1 245 ? -6.227 18.342 -25.158 1.00 38.62 245 GLY A CA 1
ATOM 1749 C C . GLY A 1 245 ? -4.699 18.261 -25.261 1.00 38.62 245 GLY A C 1
ATOM 1750 O O . GLY A 1 245 ? -4.092 19.176 -25.802 1.00 38.62 245 GLY A O 1
ATOM 1751 N N . VAL A 1 246 ? -4.099 17.112 -24.916 1.00 37.19 246 VAL A N 1
ATOM 1752 C CA . VAL A 1 246 ? -2.906 16.589 -25.630 1.00 37.19 246 VAL A CA 1
ATOM 1753 C C . VAL A 1 246 ? -3.011 15.061 -25.776 1.00 37.19 246 VAL A C 1
ATOM 1755 O O . VAL A 1 246 ? -2.357 14.303 -25.070 1.00 37.19 246 VAL A O 1
ATOM 1758 N N . ALA A 1 247 ? -3.864 14.591 -26.690 1.00 39.53 247 ALA A N 1
ATOM 1759 C CA . ALA A 1 247 ? -4.038 13.160 -26.979 1.00 39.53 247 ALA A CA 1
ATOM 1760 C C . ALA A 1 247 ? -4.279 12.915 -28.483 1.00 39.53 247 ALA A C 1
ATOM 1762 O O . ALA A 1 247 ? -5.301 12.359 -28.873 1.00 39.53 247 ALA A O 1
ATOM 1763 N N . ALA A 1 248 ? -3.370 13.404 -29.341 1.00 47.16 248 ALA A N 1
ATOM 1764 C CA . ALA A 1 248 ? -3.559 13.356 -30.799 1.00 47.16 248 ALA A CA 1
ATOM 1765 C C . ALA A 1 248 ? -2.271 13.326 -31.662 1.00 47.16 248 ALA A C 1
ATOM 1767 O O . ALA A 1 248 ? -2.345 13.681 -32.835 1.00 47.16 248 ALA A O 1
ATOM 1768 N N . VAL A 1 249 ? -1.089 12.936 -31.143 1.00 45.56 249 VAL A N 1
ATOM 1769 C CA . VAL A 1 249 ? 0.161 12.917 -31.958 1.00 45.56 249 VAL A CA 1
ATOM 1770 C C . VAL A 1 249 ? 1.136 11.755 -31.656 1.00 45.56 249 VAL A C 1
ATOM 1772 O O . VAL A 1 249 ? 2.343 11.959 -31.623 1.00 45.56 249 VAL A O 1
ATOM 1775 N N . VAL A 1 250 ? 0.663 10.514 -31.469 1.00 44.62 250 VAL A N 1
ATOM 1776 C CA . VAL A 1 250 ? 1.529 9.310 -31.596 1.00 44.62 250 VAL A CA 1
ATOM 1777 C C . VAL A 1 250 ? 0.720 8.136 -32.166 1.00 44.62 250 VAL A C 1
ATOM 1779 O O . VAL A 1 250 ? 0.178 7.329 -31.418 1.00 44.62 250 VAL A O 1
ATOM 1782 N N . GLY A 1 251 ? 0.587 8.044 -33.494 1.00 36.31 251 GLY A N 1
ATOM 1783 C CA . GLY A 1 251 ? -0.273 7.014 -34.100 1.00 36.31 251 GLY A CA 1
ATOM 1784 C C . GLY A 1 251 ? -0.234 6.904 -35.624 1.00 36.31 251 GLY A C 1
ATOM 1785 O O . GLY A 1 251 ? -1.264 6.633 -36.229 1.00 36.31 251 GLY A O 1
ATOM 1786 N N . GLY A 1 252 ? 0.916 7.143 -36.265 1.00 37.34 252 GLY A N 1
ATOM 1787 C CA . GLY A 1 252 ? 0.983 7.170 -37.732 1.00 37.34 252 GLY A CA 1
ATOM 1788 C C . GLY A 1 252 ? 2.387 7.105 -38.327 1.00 37.34 252 GLY A C 1
ATOM 1789 O O . GLY A 1 252 ? 2.773 8.031 -39.029 1.00 37.34 252 GLY A O 1
ATOM 1790 N N . ALA A 1 253 ? 3.145 6.036 -38.046 1.00 39.16 253 ALA A N 1
ATOM 1791 C CA . ALA A 1 253 ? 4.404 5.725 -38.744 1.00 39.16 253 ALA A CA 1
ATOM 1792 C C . ALA A 1 253 ? 4.873 4.265 -38.522 1.00 39.16 253 ALA A C 1
ATOM 1794 O O . ALA A 1 253 ? 5.972 4.049 -38.024 1.00 39.16 253 ALA A O 1
ATOM 1795 N N . LEU A 1 254 ? 4.049 3.256 -38.848 1.00 43.34 254 LEU A N 1
ATOM 1796 C CA . LEU A 1 254 ? 4.487 1.842 -38.892 1.00 43.34 254 LEU A CA 1
ATOM 1797 C C . LEU A 1 254 ? 3.691 0.986 -39.911 1.00 43.34 254 LEU A C 1
ATOM 1799 O O . LEU A 1 254 ? 3.329 -0.154 -39.639 1.00 43.34 254 LEU A O 1
ATOM 1803 N N . ILE A 1 255 ? 3.423 1.539 -41.101 1.00 46.62 255 ILE A N 1
ATOM 1804 C CA . ILE A 1 255 ? 3.112 0.760 -42.316 1.00 46.62 255 ILE A CA 1
ATOM 1805 C C . ILE A 1 255 ? 3.816 1.429 -43.504 1.00 46.62 255 ILE A C 1
ATOM 1807 O O . ILE A 1 255 ? 3.262 2.356 -44.094 1.00 46.62 255 ILE A O 1
ATOM 1811 N N . LEU A 1 256 ? 5.037 0.969 -43.799 1.00 40.31 256 LEU A N 1
ATOM 1812 C CA . LEU A 1 256 ? 5.676 0.849 -45.122 1.00 40.31 256 LEU A CA 1
ATOM 1813 C C . LEU A 1 256 ? 7.066 0.218 -44.950 1.00 40.31 256 LEU A C 1
ATOM 1815 O O . LEU A 1 256 ? 7.816 0.715 -44.082 1.00 40.31 256 LEU A O 1
#

pLDDT: mean 72.59, std 22.55, range [36.31, 97.62]

Sequence (256 aa):
MTPRWLLLLAGLAGLALAQTKVVTVLVPPIADNISEQQIFASVANVKPDATEYVLDIAKTANIDNLLRRLAGATLTYGPATVVIHVEESTAQTNGDSTRFAAYTLNVACSVDQKENFGTCTGQSTTVVGYQSTSATASVSDTLQRYYGISAWKVPITVTAGADRVTADSDVSSSTGTSKPTSPTTPATQTESSRSSASTGSPAGTTTRSGGGAGNANSSSRSSASSTSSSTGGVPRVTQQAVYAGVAAVVGGALIL

Foldseek 3Di:
DDDPPPPPPPDPPDPPPQDKDKDWFFDPPQDPPPQVWAKAWEFPDDDPFWTKIQIATDDDPDDDPSSNQSHRWIWITGDFKIKIWTWDKDWDDDDPKIKIKIKIKIKIWGDDVPQQKIKIKIKMKIWIDIPVDIDIDIDTDDTDMGGRSVVRTHIYIYRYCVVVPPPVSPPPPPPPPPDDDDDDDDDDDDDDDDDDDDDDDDDDDDDDDDDDDDDDDDDDDDDDDDDDDDDDDDDDDPPPDDPDDDDPPDDDDPDD

Organism: NCBI:txid1093900

Radius of gyration: 31.67 Å; chains: 1; bounding box: 64×98×107 Å

Secondary structure (DSSP, 8-state):
------SSSSS---------EEEEEE--SSSTTGGGS-EEEEEEEEETTEEEEEEEE---TT--HHHHHTTT-EEEE-SSEEEEEEEEEEEEEETTEEEEEEEEEEEEEEEETTTTEEEEEEEEEEEEEETTEEEEEEEEPP-EEEE-GGGGEEEEEEEESTTTS-STT--------------PPPPP------------------------------------------------------------SS------